Protein AF-A0A353X1X4-F1 (afdb_monomer)

Sequence (206 aa):
MDHSIEKIWKTGFLTEGSLVIPRIQQLYKQKSKLTIDKMRKTYRIDNALMPYIALALAVSLWLVSYLWIGLYVGVLIMVLFVVNRRQLRKLDEITPTDDLFVYLNSYLSAIKQMVQLYTWILGLGMPMLGIPAIAYFLVKRNDNIQMFIEQEPWYVTGIFFLIIAAFLSAWGILAYRATTQIIYGEHIGRLEEIISDIKQLREEKA

Solvent-accessible surface area (backbone atoms only — not comparable to full-atom values): 11089 Å² total; per-residue (Å²): 133,94,75,46,69,68,59,53,58,56,53,66,59,60,78,40,81,78,56,53,63,62,50,53,53,49,50,52,53,49,55,48,48,55,49,50,52,51,52,51,51,52,55,51,51,57,50,64,45,35,62,58,52,25,49,52,46,24,53,55,27,39,79,74,75,38,41,68,59,15,51,52,53,25,52,52,42,49,52,48,38,53,54,50,53,54,54,52,50,58,59,69,67,63,61,89,49,96,50,61,67,61,36,52,50,55,52,52,49,54,51,54,52,48,54,53,52,50,40,51,48,31,28,55,41,34,25,65,55,43,50,61,52,47,52,56,54,44,44,75,73,32,68,70,56,40,48,50,61,73,70,45,59,70,67,59,52,47,51,52,52,48,52,52,32,54,51,36,14,53,49,30,32,52,53,49,53,54,53,46,47,70,75,43,36,65,59,53,49,54,51,51,49,53,52,50,52,56,48,51,63,52,58,81,71,110

Foldseek 3Di:
DPDDVVVVVVVVVVVCVPVVVVVVVVVLVVLLVVLLVVVLVVLVVVLVCLLVVLVVQLVVCVVVVNNVLSVVVSVVSVVVSVVSVVLSVVLVPLDDDPDPLVSLVVNLVSVVVVLVVQLVCQLQVQLVSPVVVCCVVCCVPPVVVVCCCVVDDPVVVVVVSVVVSNVRSVVSNVVSVVVCCVPCVVSSVSSVVSSVVVVVVVVVVD

Radius of gyration: 25.71 Å; Cα contacts (8 Å, |Δi|>4): 113; chains: 1; bounding box: 48×32×84 Å

Structure (mmCIF, N/CA/C/O backbone):
data_AF-A0A353X1X4-F1
#
_entry.id   AF-A0A353X1X4-F1
#
loop_
_atom_site.group_PDB
_atom_site.id
_atom_site.type_symbol
_atom_site.label_atom_id
_atom_site.label_alt_id
_atom_site.label_comp_id
_atom_site.label_asym_id
_atom_site.label_entity_id
_atom_site.label_seq_id
_atom_site.pdbx_PDB_ins_code
_atom_site.Cartn_x
_atom_site.Cartn_y
_atom_site.Cartn_z
_atom_site.occupancy
_atom_site.B_iso_or_equiv
_atom_site.auth_seq_id
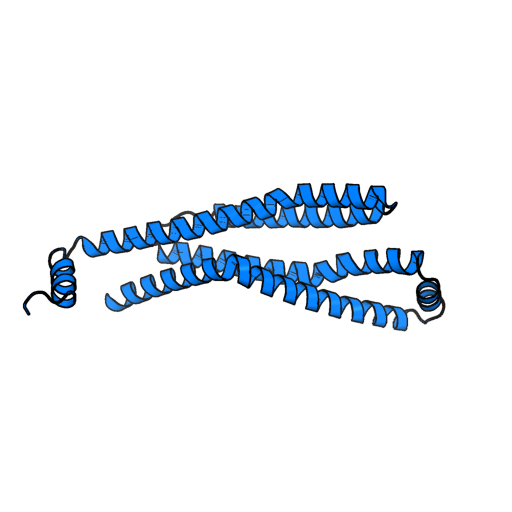_atom_site.auth_comp_id
_atom_site.auth_asym_id
_atom_site.auth_atom_id
_atom_site.pdbx_PDB_model_num
ATOM 1 N N . MET A 1 1 ? -3.590 14.301 57.124 1.00 45.91 1 MET A N 1
ATOM 2 C CA . MET A 1 1 ? -3.575 14.274 55.641 1.00 45.91 1 MET A CA 1
ATOM 3 C C . MET A 1 1 ? -4.683 13.337 55.161 1.00 45.91 1 MET A C 1
ATOM 5 O O . MET A 1 1 ? -4.404 12.264 54.647 1.00 45.91 1 MET A O 1
ATOM 9 N N . ASP A 1 2 ? -5.948 13.712 55.369 1.00 51.03 2 ASP A N 1
ATOM 10 C CA . ASP A 1 2 ? -7.091 12.787 55.223 1.00 51.03 2 ASP A CA 1
ATOM 11 C C . ASP A 1 2 ? -7.694 12.681 53.817 1.00 51.03 2 ASP A C 1
ATOM 13 O O . ASP A 1 2 ? -8.646 11.927 53.598 1.00 51.03 2 ASP A O 1
ATOM 17 N N . HIS A 1 3 ? -7.106 13.380 52.847 1.00 51.25 3 HIS A N 1
ATOM 18 C CA . HIS A 1 3 ? -7.571 13.430 51.464 1.00 51.25 3 HIS A CA 1
ATOM 19 C C . HIS A 1 3 ? -6.405 13.202 50.497 1.00 51.25 3 HIS A C 1
ATOM 21 O O . HIS A 1 3 ? -6.042 14.087 49.727 1.00 51.25 3 HIS A O 1
ATOM 27 N N . SER A 1 4 ? -5.778 12.021 50.549 1.00 71.69 4 SER A N 1
ATOM 28 C CA . SER A 1 4 ? -4.914 11.614 49.439 1.00 71.69 4 SER A CA 1
ATOM 29 C C . SER A 1 4 ? -5.792 11.314 48.224 1.00 71.69 4 SER A C 1
ATOM 31 O O . SER A 1 4 ? -6.884 10.752 48.351 1.00 71.69 4 SER A O 1
ATOM 33 N N . ILE A 1 5 ? -5.313 11.692 47.039 1.00 67.00 5 ILE A N 1
ATOM 34 C CA . ILE A 1 5 ? -5.975 11.387 45.764 1.00 67.00 5 ILE A CA 1
ATOM 35 C C . ILE A 1 5 ? -6.281 9.882 45.685 1.00 67.00 5 ILE A C 1
ATOM 37 O O . ILE A 1 5 ? -7.371 9.494 45.288 1.00 67.00 5 ILE A O 1
ATOM 41 N N . GLU A 1 6 ? -5.388 9.034 46.191 1.00 68.19 6 GLU A N 1
ATOM 42 C CA . GLU A 1 6 ? -5.577 7.584 46.258 1.00 68.19 6 GLU A CA 1
ATOM 43 C C . GLU A 1 6 ? -6.816 7.154 47.066 1.00 68.19 6 GLU A C 1
ATOM 45 O O . GLU A 1 6 ? -7.552 6.264 46.639 1.00 68.19 6 GLU A O 1
ATOM 50 N N . LYS A 1 7 ? -7.091 7.803 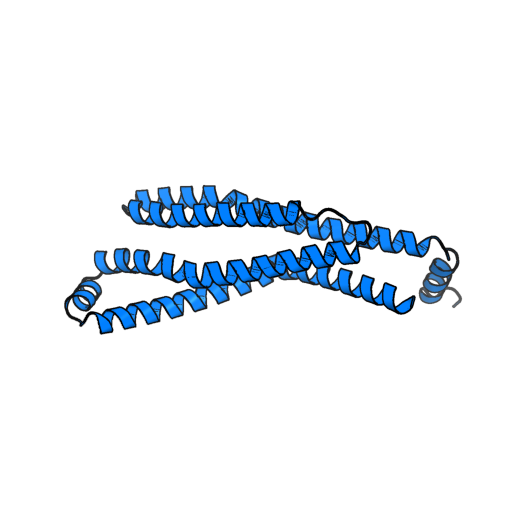48.207 1.00 66.81 7 LYS A N 1
ATOM 51 C CA . LYS A 1 7 ? -8.283 7.518 49.020 1.00 66.81 7 LYS A CA 1
ATOM 52 C C . LYS A 1 7 ? -9.554 7.891 48.260 1.00 66.81 7 LYS A C 1
ATOM 54 O O . LYS A 1 7 ? -10.485 7.100 48.264 1.00 66.81 7 LYS A O 1
ATOM 59 N N . ILE A 1 8 ? -9.554 9.032 47.561 1.00 65.19 8 ILE A N 1
ATOM 60 C CA . ILE A 1 8 ? -10.675 9.511 46.729 1.00 65.19 8 ILE A CA 1
ATOM 61 C C . ILE A 1 8 ? -10.923 8.572 45.540 1.00 65.19 8 ILE A C 1
ATOM 63 O O . ILE A 1 8 ? -12.071 8.256 45.239 1.00 65.19 8 ILE A O 1
ATOM 67 N N . TRP A 1 9 ? -9.864 8.080 44.892 1.00 63.19 9 TRP A N 1
ATOM 68 C CA . TRP A 1 9 ? -9.978 7.095 43.813 1.00 63.19 9 TRP A CA 1
ATOM 69 C C . TRP A 1 9 ? -10.524 5.756 44.317 1.00 63.19 9 TRP A C 1
ATOM 71 O O . TRP A 1 9 ? -11.411 5.184 43.689 1.00 63.19 9 TRP A O 1
ATOM 81 N N . LYS A 1 10 ? -10.065 5.275 45.478 1.00 57.53 10 LYS A N 1
ATOM 82 C CA . LYS A 1 10 ? -10.574 4.031 46.072 1.00 57.53 10 LYS A CA 1
ATOM 83 C C . LYS A 1 10 ? -12.041 4.149 46.498 1.00 57.53 10 LYS A C 1
ATOM 85 O O . LYS A 1 10 ? -12.821 3.260 46.179 1.00 57.53 10 LYS A O 1
ATOM 90 N N . THR A 1 11 ? -12.462 5.230 47.161 1.00 56.66 11 THR A N 1
ATOM 91 C CA . THR A 1 11 ? -13.870 5.381 47.579 1.00 56.66 11 THR A CA 1
ATOM 92 C C . THR A 1 11 ? -14.808 5.751 46.434 1.00 56.66 11 THR A C 1
ATOM 94 O O . THR A 1 11 ? -15.926 5.248 46.404 1.00 56.66 11 THR A O 1
ATOM 97 N N . GLY A 1 12 ? -14.373 6.556 45.460 1.00 56.81 12 GLY A N 1
ATOM 98 C CA . GLY A 1 12 ? -15.205 6.946 44.316 1.00 56.81 12 GLY A CA 1
ATOM 99 C C . GLY A 1 12 ? -15.660 5.761 43.457 1.00 56.81 12 GLY A C 1
ATOM 100 O O . GLY A 1 12 ? -16.789 5.756 42.976 1.00 56.81 12 GLY A O 1
ATOM 101 N N . PHE A 1 13 ? -14.820 4.729 43.325 1.00 54.78 13 PHE A N 1
ATOM 102 C CA . PHE A 1 13 ? -15.123 3.524 42.543 1.00 54.78 13 PHE A CA 1
ATOM 103 C C . PHE A 1 13 ? -15.888 2.443 43.325 1.00 54.78 13 PHE A C 1
ATOM 105 O O . PHE A 1 13 ? -16.648 1.684 42.725 1.00 54.78 13 PHE A O 1
ATOM 112 N N . LEU A 1 14 ? -15.724 2.367 44.651 1.00 52.88 14 LEU A N 1
ATOM 113 C CA . LEU A 1 14 ? -16.339 1.318 45.479 1.00 52.88 14 LEU A CA 1
ATOM 114 C C . LEU A 1 14 ? -17.833 1.555 45.772 1.00 52.88 14 LEU A C 1
ATOM 116 O O . LEU A 1 14 ? -18.563 0.593 45.997 1.00 52.88 14 LEU A O 1
ATOM 120 N N . THR A 1 15 ? -18.321 2.801 45.729 1.00 52.72 15 THR A N 1
ATOM 121 C CA . THR A 1 15 ? -19.741 3.109 46.019 1.00 52.72 15 THR A CA 1
ATOM 122 C C . THR A 1 15 ? -20.720 2.755 44.886 1.00 52.72 15 THR A C 1
ATOM 124 O O . THR A 1 15 ? -21.925 2.729 45.113 1.00 52.72 15 THR A O 1
ATOM 127 N N . GLU A 1 16 ? -20.240 2.452 43.675 1.00 53.06 16 GLU A N 1
ATOM 128 C CA . GLU A 1 16 ? -21.066 2.187 42.481 1.00 53.06 16 GLU A CA 1
ATOM 129 C C . GLU A 1 16 ? -20.998 0.711 42.014 1.00 53.06 16 GLU A C 1
ATOM 131 O O . GLU A 1 16 ? -21.022 0.419 40.816 1.00 53.06 16 GLU A O 1
ATOM 136 N N . GL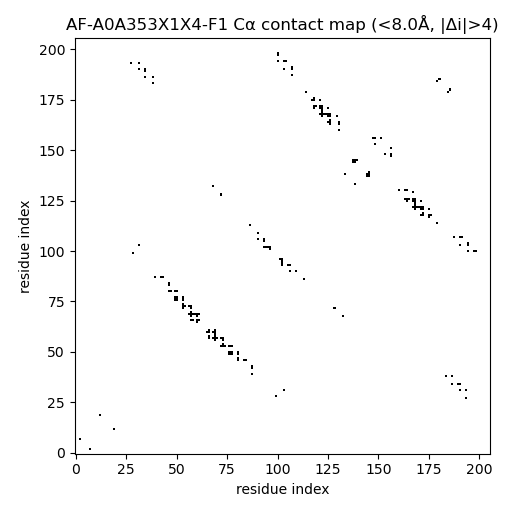Y A 1 17 ? -20.912 -0.240 42.951 1.00 50.12 17 GLY A N 1
ATOM 137 C CA . GLY A 1 17 ? -20.569 -1.662 42.741 1.00 50.12 17 GLY A CA 1
ATOM 138 C C . GLY A 1 17 ? -21.357 -2.498 41.707 1.00 50.12 17 GLY A C 1
ATOM 139 O O . GLY A 1 17 ? -21.017 -3.658 41.505 1.00 50.12 17 GLY A O 1
ATOM 140 N N . SER A 1 18 ? -22.355 -1.956 41.003 1.00 51.62 18 SER A N 1
ATOM 141 C CA . SER A 1 18 ? -23.023 -2.619 39.863 1.00 51.62 18 SER A CA 1
ATOM 142 C C . SER A 1 18 ? -23.042 -1.799 38.560 1.00 51.62 18 SER A C 1
ATOM 144 O O . SER A 1 18 ? -23.244 -2.364 37.485 1.00 51.62 18 SER A O 1
ATOM 146 N N . LEU A 1 19 ? -22.780 -0.486 38.619 1.00 51.41 19 LEU A N 1
ATOM 147 C CA . LEU A 1 19 ? -22.879 0.451 37.486 1.00 51.41 19 LEU A CA 1
ATOM 148 C C . LEU A 1 19 ? -21.523 0.796 36.849 1.00 51.41 19 LEU A C 1
ATOM 150 O O . LEU A 1 19 ? -21.478 1.213 35.689 1.00 51.41 19 LEU A O 1
ATOM 154 N N . VAL A 1 20 ? -20.413 0.575 37.561 1.00 58.41 20 VAL A N 1
ATOM 155 C CA . VAL A 1 20 ? -19.051 0.839 37.056 1.00 58.41 20 VAL A CA 1
ATOM 156 C C . VAL A 1 20 ? -18.706 -0.059 35.866 1.00 58.41 20 VAL A C 1
ATOM 158 O O . VAL A 1 20 ? -18.128 0.401 34.885 1.00 58.41 20 VAL A O 1
ATOM 161 N N . ILE A 1 21 ? -19.111 -1.330 35.903 1.00 59.50 21 ILE A N 1
ATOM 162 C CA . ILE A 1 21 ? -18.812 -2.307 34.845 1.00 59.50 21 ILE A CA 1
ATOM 163 C C . ILE A 1 21 ? -19.470 -1.916 33.502 1.00 59.50 21 ILE A C 1
ATOM 165 O O . ILE A 1 21 ? -18.750 -1.841 32.502 1.00 59.50 21 ILE A O 1
ATOM 169 N N . PRO A 1 22 ? -20.783 -1.604 33.445 1.00 61.81 22 PRO A N 1
ATOM 170 C CA . PRO A 1 22 ? -21.411 -1.064 32.239 1.00 61.81 22 PRO A CA 1
ATOM 171 C C . PRO A 1 22 ? -20.766 0.235 31.740 1.00 61.81 22 PRO A C 1
ATOM 173 O O . PRO A 1 22 ? -20.560 0.391 30.536 1.00 61.81 22 PRO A O 1
ATOM 176 N N . ARG A 1 23 ? -20.398 1.156 32.646 1.00 68.69 23 ARG A N 1
ATOM 177 C CA . ARG A 1 23 ? -19.752 2.431 32.284 1.00 68.69 23 ARG A CA 1
ATOM 178 C C . ARG A 1 23 ? -18.366 2.222 31.669 1.00 68.69 23 ARG A C 1
ATOM 180 O O . ARG A 1 23 ? -18.075 2.823 30.639 1.00 68.69 23 ARG A O 1
ATOM 187 N N . ILE A 1 24 ? -17.539 1.335 32.227 1.00 71.88 24 ILE A N 1
ATOM 188 C CA . ILE A 1 24 ? -16.219 0.992 31.669 1.00 71.88 24 ILE A CA 1
ATOM 189 C C . ILE A 1 24 ? -16.370 0.370 30.274 1.00 71.88 24 ILE A C 1
ATOM 191 O O . ILE A 1 24 ? -15.707 0.799 29.329 1.00 71.88 24 ILE A O 1
ATOM 195 N N . GLN A 1 25 ? -17.291 -0.582 30.100 1.00 72.56 25 GLN A N 1
ATOM 196 C CA . GLN A 1 25 ? -17.566 -1.165 28.781 1.00 72.56 25 GLN A CA 1
ATOM 197 C C . GLN A 1 25 ? -18.046 -0.114 27.770 1.00 72.56 25 GLN A C 1
ATOM 199 O O . GLN A 1 25 ? -17.624 -0.124 26.612 1.00 72.56 25 GLN A O 1
ATOM 204 N N . GLN A 1 26 ? -18.884 0.831 28.202 1.00 80.56 26 GLN A N 1
ATOM 205 C CA . GLN A 1 26 ? -19.352 1.933 27.365 1.00 80.56 26 GLN A CA 1
ATOM 206 C C . GLN A 1 26 ? -18.206 2.873 26.954 1.00 80.56 26 GLN A C 1
ATOM 208 O O . GLN A 1 26 ? -18.151 3.280 25.791 1.00 80.56 26 GLN A O 1
ATOM 213 N N . LEU A 1 27 ? -17.263 3.162 27.858 1.00 83.31 27 LEU A N 1
ATOM 214 C CA . LEU A 1 27 ? -16.061 3.946 27.558 1.00 83.31 27 LEU A CA 1
ATOM 215 C C . LEU A 1 27 ? -15.178 3.246 26.517 1.00 83.31 27 LEU A C 1
ATOM 217 O O . LEU A 1 27 ? -14.808 3.867 25.520 1.00 83.31 27 LEU A O 1
ATOM 221 N N . TYR A 1 28 ? -14.899 1.948 26.676 1.00 83.81 28 TYR A N 1
ATOM 222 C CA . TYR A 1 28 ? -14.135 1.180 25.684 1.00 83.81 28 TYR A CA 1
ATOM 223 C C . TYR A 1 28 ? -14.851 1.096 24.332 1.00 83.81 28 TYR A C 1
ATOM 225 O O . TYR A 1 28 ? -14.214 1.225 23.282 1.00 83.81 28 TYR A O 1
ATOM 233 N N . LYS A 1 29 ? -16.181 0.959 24.327 1.00 84.56 29 LYS A N 1
ATOM 234 C CA . LYS A 1 29 ? -16.995 0.992 23.104 1.00 84.56 29 LYS A CA 1
ATOM 235 C C . LYS A 1 29 ? -16.891 2.343 22.387 1.00 84.56 29 LYS A C 1
ATOM 237 O O . LYS A 1 29 ? -16.744 2.379 21.169 1.00 84.56 29 LYS A O 1
ATOM 242 N N . GLN A 1 30 ? -16.918 3.458 23.116 1.00 85.00 30 GLN A N 1
ATOM 243 C CA . GLN A 1 30 ? -16.742 4.791 22.528 1.00 85.00 30 GLN A CA 1
ATOM 244 C C . GLN A 1 30 ? -15.307 5.030 22.038 1.00 85.00 30 GLN A C 1
ATOM 246 O O . GLN A 1 30 ? -15.117 5.490 20.911 1.00 85.00 30 GLN A O 1
ATOM 251 N N . LYS A 1 31 ? -14.297 4.678 22.846 1.00 86.81 31 LYS A N 1
ATOM 252 C CA . LYS A 1 31 ? -12.872 4.829 22.505 1.00 86.81 31 LYS A CA 1
ATOM 253 C C . LYS A 1 31 ? -12.518 4.026 21.252 1.00 86.81 31 LYS A C 1
ATOM 255 O O . LYS A 1 31 ? -11.902 4.559 20.331 1.00 86.81 31 LYS A O 1
ATOM 260 N N . SER A 1 32 ? -12.949 2.767 21.183 1.00 86.50 32 SER A N 1
ATOM 261 C CA . SER A 1 32 ? -12.726 1.913 20.011 1.00 86.50 32 SER A CA 1
ATOM 262 C C . SER A 1 32 ? -13.452 2.425 18.770 1.00 86.50 32 SER A C 1
ATOM 264 O O . SER A 1 32 ? -12.833 2.505 17.711 1.00 86.50 32 SER A O 1
ATOM 266 N N . LYS A 1 33 ? -14.714 2.858 18.897 1.00 88.00 33 LYS A N 1
ATOM 267 C CA . LYS A 1 33 ? -15.465 3.470 17.793 1.00 88.00 33 LYS A CA 1
ATOM 268 C C . LYS A 1 33 ? -14.729 4.676 17.209 1.00 88.00 33 LYS A C 1
ATOM 270 O O . LYS A 1 33 ? -14.543 4.735 16.001 1.00 88.00 33 LYS A O 1
ATOM 275 N N . LEU A 1 34 ? -14.244 5.589 18.051 1.00 88.44 34 LEU A N 1
ATOM 276 C CA . LEU A 1 34 ? -13.476 6.757 17.604 1.00 88.44 34 LEU A CA 1
ATOM 277 C C . LEU A 1 34 ? -12.193 6.364 16.857 1.00 88.44 34 LEU A C 1
ATOM 279 O O . LEU A 1 34 ? -11.866 6.969 15.836 1.00 88.44 34 LEU A O 1
ATOM 283 N N . THR A 1 35 ? -11.465 5.359 17.349 1.00 87.56 35 THR A N 1
ATOM 284 C CA . THR A 1 35 ? -10.248 4.853 16.691 1.00 87.56 35 THR A CA 1
ATOM 285 C C . THR A 1 35 ? -10.567 4.230 15.331 1.00 87.56 35 THR A C 1
ATOM 287 O O . THR A 1 35 ? -9.911 4.552 14.339 1.00 87.56 35 THR A O 1
ATOM 290 N N . ILE A 1 36 ? -11.606 3.395 15.263 1.00 89.69 36 ILE A N 1
ATOM 291 C CA . ILE A 1 36 ? -12.063 2.733 14.035 1.00 89.69 36 ILE A CA 1
ATOM 292 C C . ILE A 1 36 ? -12.561 3.756 13.010 1.00 89.69 36 ILE A C 1
ATOM 294 O O . ILE A 1 36 ? -12.158 3.703 11.849 1.00 89.69 36 ILE A O 1
ATOM 298 N N . ASP A 1 37 ? -13.368 4.730 13.431 1.00 89.50 37 ASP A N 1
ATOM 299 C CA . ASP A 1 37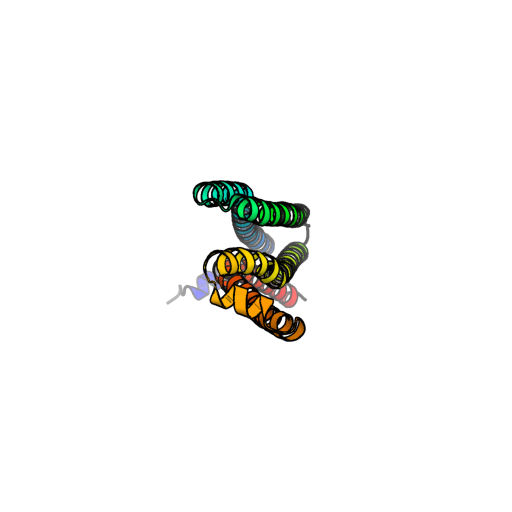 ? -13.895 5.778 12.554 1.00 89.50 37 ASP A CA 1
ATOM 300 C C . ASP A 1 37 ? -12.765 6.631 11.957 1.00 89.50 37 ASP A C 1
ATOM 302 O O . ASP A 1 37 ? -12.790 6.944 10.762 1.00 89.50 37 ASP A O 1
ATOM 306 N N . LYS A 1 38 ? -11.734 6.958 12.751 1.00 88.44 38 LYS A N 1
ATOM 307 C CA . LYS A 1 38 ? -10.533 7.653 12.258 1.00 88.44 38 LYS A CA 1
ATOM 308 C C . LYS A 1 38 ? -9.801 6.830 11.201 1.00 88.44 38 LYS A C 1
ATOM 310 O O . LYS A 1 38 ? -9.569 7.344 10.110 1.00 88.44 38 LYS A O 1
ATOM 315 N N . MET A 1 39 ? -9.503 5.557 11.478 1.00 87.25 39 MET A N 1
ATOM 316 C CA . MET A 1 39 ? -8.860 4.669 10.499 1.00 87.25 39 MET A CA 1
ATOM 317 C C . MET A 1 39 ? -9.675 4.572 9.205 1.00 87.25 39 MET A C 1
ATOM 319 O O . MET A 1 39 ? -9.135 4.729 8.111 1.00 87.25 39 MET A O 1
ATOM 323 N N . ARG A 1 40 ? -10.989 4.350 9.321 1.00 88.44 40 ARG A N 1
ATOM 324 C CA . ARG A 1 40 ? -11.906 4.212 8.184 1.00 88.44 40 ARG A CA 1
ATOM 325 C C . ARG A 1 40 ? -11.930 5.472 7.329 1.00 88.44 40 ARG A C 1
ATOM 327 O O . ARG A 1 40 ? -11.917 5.378 6.103 1.00 88.44 40 ARG A O 1
ATOM 334 N N . LYS A 1 41 ? -11.942 6.650 7.959 1.00 90.25 41 LYS A N 1
ATOM 335 C CA . LYS A 1 41 ? -11.855 7.934 7.258 1.00 90.25 41 LYS A CA 1
ATOM 336 C C . LYS A 1 41 ? -10.539 8.050 6.488 1.00 90.25 41 LYS A C 1
ATOM 338 O O . LYS A 1 41 ? -10.583 8.386 5.307 1.00 90.25 41 LYS A O 1
ATOM 343 N N . THR A 1 42 ? -9.408 7.728 7.116 1.00 87.25 42 THR A N 1
ATOM 344 C CA . THR A 1 42 ? -8.088 7.766 6.468 1.00 87.25 42 THR A CA 1
ATOM 345 C C . THR A 1 42 ? -8.035 6.841 5.253 1.00 87.25 42 THR A C 1
ATOM 347 O O . THR A 1 42 ? -7.735 7.308 4.158 1.00 87.25 42 THR A O 1
ATOM 350 N N . TYR A 1 43 ? -8.440 5.573 5.392 1.00 87.38 43 TYR A N 1
ATOM 351 C CA . TYR A 1 43 ? -8.451 4.626 4.269 1.00 87.38 43 TYR A CA 1
ATOM 352 C C . TYR A 1 43 ? -9.391 5.043 3.130 1.00 87.38 43 TYR A C 1
ATOM 354 O O . TYR A 1 43 ? -9.085 4.835 1.957 1.00 87.38 43 TYR A O 1
ATOM 362 N N . ARG A 1 44 ? -10.553 5.629 3.450 1.00 90.94 44 ARG A N 1
ATOM 363 C CA . ARG A 1 44 ? -11.495 6.112 2.430 1.00 90.94 44 ARG A CA 1
ATOM 364 C C . ARG A 1 44 ? -10.928 7.287 1.643 1.00 90.94 44 ARG A C 1
ATOM 366 O O . ARG A 1 44 ? -11.115 7.315 0.432 1.00 90.94 44 ARG A O 1
ATOM 373 N N . ILE A 1 45 ? -10.254 8.224 2.311 1.00 91.19 45 ILE A N 1
ATOM 374 C CA . ILE A 1 45 ? -9.588 9.352 1.648 1.00 91.19 45 ILE A CA 1
ATOM 375 C C . ILE A 1 45 ? -8.463 8.834 0.753 1.00 91.19 45 ILE A C 1
ATOM 377 O O . ILE A 1 45 ? -8.436 9.172 -0.426 1.00 91.19 45 ILE A O 1
ATOM 381 N N . ASP A 1 46 ? -7.601 7.965 1.282 1.00 89.00 46 ASP A N 1
ATOM 382 C CA . ASP A 1 46 ? -6.482 7.376 0.541 1.00 89.00 46 ASP A CA 1
ATOM 383 C C . ASP A 1 46 ? -6.957 6.673 -0.743 1.00 89.00 46 ASP A C 1
ATOM 385 O O . ASP A 1 46 ? -6.512 6.983 -1.848 1.00 89.00 46 ASP A O 1
ATOM 389 N N . ASN A 1 47 ? -7.982 5.821 -0.633 1.00 92.25 47 ASN A N 1
ATOM 390 C CA . ASN A 1 47 ? -8.569 5.165 -1.798 1.00 92.25 47 ASN A CA 1
ATOM 391 C C . ASN A 1 47 ? -9.272 6.146 -2.755 1.00 92.25 47 ASN A C 1
ATOM 393 O O . ASN A 1 47 ? -9.205 5.976 -3.969 1.00 92.25 47 ASN A O 1
ATOM 397 N N . ALA A 1 48 ? -9.961 7.170 -2.243 1.00 93.31 48 ALA A N 1
ATOM 398 C CA . ALA A 1 48 ? -10.655 8.149 -3.080 1.00 93.31 48 ALA A CA 1
ATOM 399 C C . ALA A 1 48 ? -9.691 9.025 -3.893 1.00 93.31 48 ALA A C 1
ATOM 401 O O . ALA A 1 48 ? -10.077 9.497 -4.959 1.00 93.31 48 ALA A O 1
ATOM 402 N N . LEU A 1 49 ? -8.455 9.224 -3.423 1.00 94.44 49 LEU A N 1
ATOM 403 C CA . LEU A 1 49 ? -7.431 9.997 -4.127 1.00 94.44 49 LEU A CA 1
ATOM 404 C C . LEU A 1 49 ? -6.807 9.238 -5.309 1.00 94.44 49 LEU A C 1
ATOM 406 O O . LEU A 1 49 ? -6.350 9.876 -6.258 1.00 94.44 49 LEU A O 1
ATOM 410 N N . MET A 1 50 ? -6.828 7.900 -5.305 1.00 93.94 50 MET A N 1
ATOM 411 C CA . MET A 1 50 ? -6.165 7.082 -6.332 1.00 93.94 50 MET A CA 1
ATOM 412 C C . MET A 1 50 ? -6.573 7.411 -7.781 1.00 93.94 50 MET A C 1
ATOM 414 O O . MET A 1 50 ? -5.671 7.592 -8.600 1.00 93.94 50 MET A O 1
ATOM 418 N N . PRO A 1 51 ? -7.866 7.558 -8.142 1.00 95.50 51 PRO A N 1
ATOM 419 C CA . PRO A 1 51 ? -8.248 7.909 -9.512 1.00 95.50 51 PRO A CA 1
ATOM 420 C C . PRO A 1 51 ? -7.744 9.292 -9.944 1.00 95.50 51 PRO A C 1
ATOM 422 O O . PRO A 1 51 ? -7.361 9.475 -11.098 1.00 95.50 51 PRO A O 1
ATOM 425 N N . TYR A 1 52 ? -7.697 10.259 -9.020 1.00 95.75 52 TYR A N 1
ATOM 426 C CA . TYR A 1 52 ? -7.168 11.596 -9.302 1.00 95.75 52 TYR A CA 1
ATOM 427 C C . TYR A 1 52 ? -5.657 11.556 -9.534 1.00 95.75 52 TYR A C 1
ATOM 429 O O . TYR A 1 52 ? -5.167 12.200 -10.457 1.00 95.75 52 TYR A O 1
ATOM 437 N N . ILE A 1 53 ? -4.927 10.757 -8.748 1.00 93.56 53 ILE A N 1
ATOM 438 C CA . ILE A 1 53 ? -3.487 10.531 -8.938 1.00 93.56 53 ILE A CA 1
ATOM 439 C C . ILE A 1 53 ? -3.230 9.838 -10.281 1.00 93.56 53 ILE A C 1
ATOM 441 O O . ILE A 1 53 ? -2.350 10.267 -11.023 1.00 93.56 53 ILE A O 1
ATOM 445 N N . ALA A 1 54 ? -4.017 8.814 -10.625 1.00 94.50 54 ALA A N 1
ATOM 446 C CA . ALA A 1 54 ? -3.911 8.122 -11.907 1.00 94.50 54 ALA A CA 1
ATOM 447 C C . ALA A 1 54 ? -4.110 9.084 -13.087 1.00 94.50 54 ALA A C 1
ATOM 449 O O . ALA A 1 54 ? -3.312 9.086 -14.025 1.00 94.50 54 ALA A O 1
ATOM 450 N N . LEU A 1 55 ? -5.137 9.937 -13.020 1.00 95.25 55 LEU A N 1
ATOM 451 C CA . LEU A 1 55 ? -5.416 10.930 -14.053 1.00 95.25 55 LEU A CA 1
ATOM 452 C C . LEU A 1 55 ? -4.306 11.984 -14.143 1.00 95.25 55 LEU A C 1
ATOM 454 O O . LEU A 1 55 ? -3.809 12.253 -15.234 1.00 95.25 55 LEU A O 1
ATOM 458 N N . ALA A 1 56 ? -3.889 12.554 -13.011 1.00 94.50 56 ALA A N 1
ATOM 459 C CA . ALA A 1 56 ? -2.828 13.556 -12.967 1.00 94.50 56 ALA A CA 1
ATOM 460 C C . ALA A 1 56 ? -1.508 13.013 -13.538 1.00 94.50 56 ALA A C 1
ATOM 462 O O . ALA A 1 56 ? -0.827 13.712 -14.287 1.00 94.50 56 ALA A O 1
ATOM 463 N N . LEU A 1 57 ? -1.175 11.756 -13.234 1.00 91.88 57 LEU A N 1
ATOM 464 C CA . LEU A 1 57 ? 0.022 11.085 -13.735 1.00 91.88 57 LEU A CA 1
ATOM 465 C C . LEU A 1 57 ? -0.072 10.751 -15.232 1.00 91.88 57 LEU A C 1
ATOM 467 O O . LEU A 1 57 ? 0.908 10.897 -15.960 1.00 91.88 57 LEU A O 1
ATOM 471 N N . ALA A 1 58 ? -1.247 10.352 -15.722 1.00 92.25 58 ALA A N 1
ATOM 472 C CA . ALA A 1 58 ? -1.461 10.137 -17.151 1.00 92.25 58 ALA A CA 1
ATOM 473 C C . ALA A 1 58 ? -1.322 11.446 -17.949 1.00 92.25 58 ALA A C 1
ATOM 475 O O . ALA A 1 58 ? -0.645 11.469 -18.977 1.00 92.25 58 ALA A O 1
ATOM 476 N N . VAL A 1 59 ? -1.904 12.544 -17.451 1.00 94.69 59 VAL A N 1
ATOM 477 C CA . VAL A 1 59 ? -1.797 13.874 -18.073 1.00 94.69 59 VAL A CA 1
ATOM 478 C C . VAL A 1 59 ? -0.357 14.382 -18.038 1.00 94.69 59 VAL A C 1
ATOM 480 O O . VAL A 1 59 ? 0.140 14.865 -19.053 1.00 94.69 59 VAL A O 1
ATOM 483 N N . SER A 1 60 ? 0.348 14.245 -16.911 1.00 92.25 60 SER A N 1
ATOM 484 C CA . SER A 1 60 ? 1.734 14.711 -16.810 1.00 92.25 60 SER A CA 1
ATOM 485 C C . SER A 1 60 ? 2.666 13.954 -17.756 1.00 92.25 60 SER A C 1
ATOM 487 O O . SER A 1 60 ? 3.474 14.574 -18.444 1.00 92.25 60 SER A O 1
ATOM 489 N N . LEU A 1 61 ? 2.518 12.631 -17.874 1.00 90.50 61 LEU A N 1
ATOM 490 C CA . LEU A 1 61 ? 3.316 11.832 -18.805 1.00 90.50 61 LEU A CA 1
ATOM 491 C C . LEU A 1 61 ? 2.941 12.081 -20.267 1.00 90.50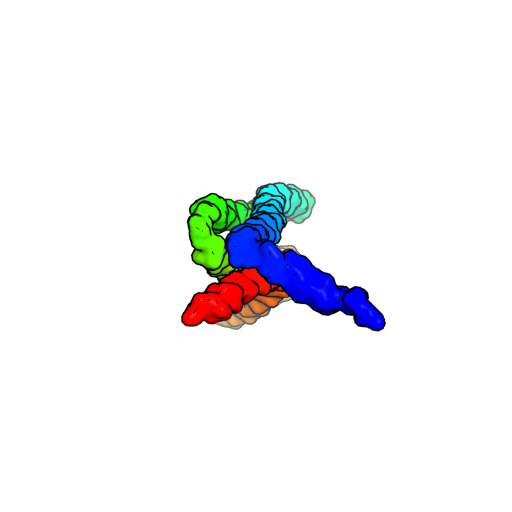 61 LEU A C 1
ATOM 493 O O . LEU A 1 61 ? 3.815 12.016 -21.133 1.00 90.50 61 LEU A O 1
ATOM 497 N N . TRP A 1 62 ? 1.684 12.418 -20.556 1.00 91.56 62 TRP A N 1
ATOM 498 C CA . TRP A 1 62 ? 1.277 12.853 -21.891 1.00 91.56 62 TRP A CA 1
ATOM 499 C C . TRP A 1 62 ? 2.021 14.121 -22.332 1.00 91.56 62 TRP A C 1
ATOM 501 O O . TRP A 1 62 ? 2.562 14.138 -23.438 1.00 91.56 62 TRP A O 1
ATOM 511 N N . LEU A 1 63 ? 2.154 15.124 -21.454 1.00 93.31 63 LEU A N 1
ATOM 512 C CA . LEU A 1 63 ? 2.870 16.377 -21.752 1.00 93.31 63 LEU A CA 1
ATOM 513 C C . LEU A 1 63 ? 4.350 16.166 -22.112 1.00 93.31 63 LEU A C 1
ATOM 515 O O . LEU A 1 63 ? 4.922 16.960 -22.852 1.00 93.31 63 LEU A O 1
ATOM 519 N N . VAL A 1 64 ? 4.968 15.085 -21.628 1.00 89.00 64 VAL A N 1
ATOM 520 C CA . VAL A 1 64 ? 6.377 14.747 -21.900 1.00 89.00 64 VAL A CA 1
ATOM 521 C C . VAL A 1 64 ? 6.505 13.646 -22.973 1.00 89.00 64 VAL A C 1
ATOM 523 O O . VAL A 1 64 ? 7.574 13.080 -23.170 1.00 89.00 64 VAL A O 1
ATOM 526 N N . SER A 1 65 ? 5.435 13.341 -23.719 1.00 86.94 65 SER A N 1
ATOM 527 C CA . SER A 1 65 ? 5.414 12.319 -24.789 1.00 86.94 65 SER A CA 1
ATOM 528 C C . SER A 1 65 ? 5.625 10.864 -24.320 1.00 86.94 65 SER A C 1
ATOM 530 O O . SER A 1 65 ? 6.122 10.018 -25.068 1.00 86.94 65 SER A O 1
ATOM 532 N N . TYR A 1 66 ? 5.206 10.545 -23.092 1.00 87.81 66 TYR A N 1
ATOM 533 C CA . TYR A 1 66 ? 5.229 9.204 -22.484 1.00 87.81 66 TYR A CA 1
ATOM 534 C C . TYR A 1 66 ? 3.812 8.660 -22.213 1.00 87.81 66 TYR A C 1
ATOM 536 O O . TYR A 1 66 ? 3.584 7.948 -21.234 1.00 87.81 66 TYR A O 1
ATOM 544 N N . LEU A 1 67 ? 2.848 8.974 -23.090 1.00 89.38 67 LEU A N 1
ATOM 545 C CA . LEU A 1 67 ? 1.429 8.631 -22.914 1.00 89.38 67 LEU A CA 1
ATOM 546 C C . LEU A 1 67 ? 1.197 7.144 -22.595 1.00 89.38 67 LEU A C 1
ATOM 548 O O . LEU A 1 67 ? 0.444 6.830 -21.680 1.00 89.38 67 LEU A O 1
ATOM 552 N N . TRP A 1 68 ? 1.863 6.232 -23.309 1.00 88.31 68 TRP A N 1
ATOM 553 C CA . TRP A 1 68 ? 1.681 4.788 -23.119 1.00 88.31 68 TRP A CA 1
ATOM 554 C C . TRP A 1 68 ? 2.082 4.307 -21.723 1.00 88.31 68 TRP A C 1
ATOM 556 O O . TRP A 1 68 ? 1.370 3.499 -21.131 1.00 88.31 68 TRP A O 1
ATOM 566 N N . ILE A 1 69 ? 3.166 4.851 -21.158 1.00 89.31 69 ILE A N 1
ATOM 567 C CA . ILE A 1 69 ? 3.550 4.571 -19.768 1.00 89.31 69 ILE A CA 1
ATOM 568 C C . ILE A 1 69 ? 2.507 5.152 -18.814 1.00 89.31 69 ILE A C 1
ATOM 570 O O . ILE A 1 69 ? 2.117 4.485 -17.860 1.00 89.31 69 ILE A O 1
ATOM 574 N N . GLY A 1 70 ? 2.023 6.368 -19.079 1.00 89.75 70 GLY A N 1
ATOM 575 C CA . GLY A 1 70 ? 0.990 6.998 -18.256 1.00 89.75 70 GLY A CA 1
ATOM 576 C C . GLY A 1 70 ? -0.303 6.192 -18.207 1.00 89.75 70 GLY A C 1
ATOM 577 O O . GLY A 1 70 ? -0.848 5.982 -17.126 1.00 89.75 70 GLY A O 1
ATOM 578 N N . LEU A 1 71 ? -0.749 5.665 -19.348 1.00 91.38 71 LEU A N 1
ATOM 579 C CA . LEU A 1 71 ? -1.902 4.767 -19.416 1.00 91.38 71 LEU A CA 1
ATOM 580 C C . LEU A 1 71 ? -1.635 3.445 -18.692 1.00 91.38 71 LEU A C 1
ATOM 582 O O . LEU A 1 71 ? -2.476 3.006 -17.913 1.00 91.38 71 LEU A O 1
ATOM 586 N N . TYR A 1 72 ? -0.464 2.837 -18.898 1.00 91.62 72 TYR A N 1
ATOM 587 C CA . TYR A 1 72 ? -0.071 1.600 -18.223 1.00 91.62 72 TYR A CA 1
ATOM 588 C C . TYR A 1 72 ? -0.106 1.741 -16.694 1.00 91.62 72 TYR A C 1
ATOM 590 O O . TYR A 1 72 ? -0.800 0.988 -16.010 1.00 91.62 72 TYR A O 1
ATOM 598 N N . VAL A 1 73 ? 0.584 2.749 -16.154 1.00 91.19 73 VAL A N 1
ATOM 599 C CA . VAL A 1 73 ? 0.610 3.022 -14.711 1.00 91.19 73 VAL A CA 1
ATOM 600 C C . VAL A 1 73 ? -0.783 3.409 -14.210 1.00 91.19 73 VAL A C 1
ATOM 602 O O . VAL A 1 73 ? -1.204 2.942 -13.153 1.00 91.19 73 VAL A O 1
ATOM 605 N N . GLY A 1 74 ? -1.534 4.201 -14.980 1.00 93.00 74 GLY A N 1
ATOM 606 C CA . GLY A 1 74 ? -2.906 4.584 -14.652 1.00 93.00 74 GLY A CA 1
ATOM 607 C C . GLY A 1 74 ? -3.838 3.380 -14.501 1.00 93.00 74 GLY A C 1
ATOM 608 O O . GLY A 1 74 ? -4.579 3.299 -13.521 1.00 93.00 74 GLY A O 1
ATOM 609 N N . VAL A 1 75 ? -3.759 2.402 -15.409 1.00 93.31 75 VAL A N 1
ATOM 610 C CA . VAL A 1 75 ? -4.518 1.144 -15.309 1.00 93.31 75 VAL A CA 1
ATOM 611 C C . VAL A 1 75 ? -4.143 0.382 -14.040 1.00 93.31 75 VAL A C 1
ATOM 613 O O . VAL A 1 75 ? -5.033 -0.086 -13.332 1.00 93.31 75 VAL A O 1
ATOM 616 N N . LEU A 1 76 ? -2.855 0.296 -13.701 1.00 92.50 76 LEU A N 1
ATOM 617 C CA . LEU A 1 76 ? -2.417 -0.383 -12.479 1.00 92.50 76 LEU A CA 1
ATOM 618 C C . LEU A 1 76 ? -2.927 0.310 -11.212 1.00 92.50 76 LEU A C 1
ATOM 620 O O . LEU A 1 76 ? -3.434 -0.365 -10.317 1.00 92.50 76 LEU A O 1
ATOM 624 N N . ILE A 1 77 ? -2.897 1.644 -11.158 1.00 93.00 77 ILE A N 1
ATOM 625 C CA . ILE A 1 77 ? -3.492 2.406 -10.048 1.00 93.00 77 ILE A CA 1
ATOM 626 C C . ILE A 1 77 ? -5.007 2.160 -9.971 1.00 93.00 77 ILE A C 1
ATOM 628 O O . ILE A 1 77 ? -5.549 1.993 -8.880 1.00 93.00 77 ILE A O 1
ATOM 632 N N . MET A 1 78 ? -5.705 2.069 -11.105 1.00 94.50 78 MET A N 1
ATOM 633 C CA . MET A 1 78 ? -7.139 1.757 -11.122 1.00 94.50 78 MET A CA 1
ATOM 634 C C . MET A 1 78 ? -7.446 0.334 -10.640 1.00 94.50 78 MET A C 1
ATOM 636 O O . MET A 1 78 ? -8.434 0.125 -9.933 1.00 94.50 78 MET A O 1
ATOM 640 N N . VAL A 1 79 ? -6.597 -0.647 -10.957 1.00 93.56 79 VAL A N 1
ATOM 641 C CA . VAL A 1 79 ? -6.704 -2.001 -10.390 1.00 93.56 79 VAL A CA 1
ATOM 642 C C . VAL A 1 79 ? -6.537 -1.952 -8.870 1.00 93.56 79 VAL A C 1
ATOM 644 O O . VAL A 1 79 ? -7.358 -2.532 -8.154 1.00 93.56 79 VAL A O 1
ATOM 647 N N . LEU A 1 80 ? -5.545 -1.209 -8.365 1.00 92.56 80 LEU A N 1
ATOM 648 C CA . LEU A 1 80 ? -5.350 -1.005 -6.925 1.00 92.56 80 LEU A CA 1
ATOM 649 C C . LEU A 1 80 ? -6.564 -0.345 -6.272 1.00 92.56 80 LEU A C 1
ATOM 651 O O . LEU A 1 80 ? -7.028 -0.829 -5.245 1.00 92.56 80 LEU A O 1
ATOM 655 N N . PHE A 1 81 ? -7.144 0.678 -6.899 1.00 94.50 81 PHE A N 1
ATOM 656 C CA . PHE A 1 81 ? -8.372 1.318 -6.429 1.00 94.50 81 PHE A CA 1
ATOM 657 C C . PHE A 1 81 ? -9.526 0.315 -6.271 1.00 94.50 81 PHE A C 1
ATOM 659 O O . PHE A 1 81 ? -10.240 0.319 -5.264 1.00 94.50 81 PHE A O 1
ATOM 666 N N . VAL A 1 82 ? -9.717 -0.583 -7.243 1.00 94.56 82 VAL A N 1
ATOM 667 C CA . VAL A 1 82 ? -10.766 -1.612 -7.167 1.00 94.56 82 VAL A CA 1
ATOM 668 C C . VAL A 1 82 ? -10.476 -2.613 -6.047 1.00 94.56 82 VAL A C 1
ATOM 670 O O . VAL A 1 82 ? -11.391 -2.960 -5.293 1.00 94.56 82 VAL A O 1
ATOM 673 N N . VAL A 1 83 ? -9.226 -3.066 -5.907 1.00 93.50 83 VAL A N 1
ATOM 674 C CA . VAL A 1 83 ? -8.810 -3.967 -4.819 1.00 93.50 83 VAL A CA 1
ATOM 675 C C . VAL A 1 83 ? -9.047 -3.306 -3.461 1.00 93.50 83 VAL A C 1
ATOM 677 O O . VAL A 1 83 ? -9.729 -3.886 -2.614 1.00 93.50 83 VAL A O 1
ATOM 680 N N . ASN A 1 84 ? -8.589 -2.069 -3.282 1.00 92.19 84 ASN A N 1
ATOM 681 C CA . ASN A 1 84 ? -8.762 -1.286 -2.063 1.00 92.19 84 ASN A CA 1
ATOM 682 C C . ASN A 1 84 ? -10.232 -1.091 -1.711 1.00 92.19 84 ASN A C 1
ATOM 684 O O . ASN A 1 84 ? -10.637 -1.305 -0.569 1.00 92.19 84 ASN A O 1
ATOM 688 N N . ARG A 1 85 ? -11.068 -0.750 -2.696 1.00 92.44 85 ARG A N 1
ATOM 689 C CA . ARG A 1 85 ? -12.509 -0.586 -2.490 1.00 92.44 85 ARG A CA 1
ATOM 690 C C . ARG A 1 85 ? -13.176 -1.881 -2.024 1.00 92.44 85 ARG A C 1
ATOM 692 O O . ARG A 1 85 ? -14.056 -1.832 -1.167 1.00 92.44 85 ARG A O 1
ATOM 699 N N . ARG A 1 86 ? -12.760 -3.038 -2.553 1.00 91.94 86 ARG A N 1
ATOM 700 C CA . ARG A 1 86 ? -13.254 -4.350 -2.094 1.00 91.94 86 ARG A CA 1
ATOM 701 C C . ARG A 1 86 ? -12.841 -4.631 -0.652 1.00 91.94 86 ARG A C 1
ATOM 703 O O . ARG A 1 86 ? -13.664 -5.116 0.115 1.00 91.94 86 ARG A O 1
ATOM 710 N N . GLN A 1 87 ? -11.602 -4.314 -0.283 1.00 91.56 87 GLN A N 1
ATOM 711 C CA . GLN A 1 87 ? -11.116 -4.488 1.086 1.00 91.56 87 GLN A CA 1
ATOM 712 C C . GLN A 1 87 ? -11.854 -3.567 2.065 1.00 91.56 87 GLN A C 1
ATOM 714 O O . GLN A 1 87 ? -12.372 -4.037 3.073 1.00 91.56 87 GLN A O 1
ATOM 719 N N . LEU A 1 88 ? -12.020 -2.288 1.724 1.00 89.75 88 LEU A N 1
ATOM 720 C CA . LEU A 1 88 ? -12.812 -1.343 2.515 1.00 89.75 88 LEU A CA 1
ATOM 721 C C . LEU A 1 88 ? -14.245 -1.832 2.740 1.00 89.75 88 LEU A C 1
ATOM 723 O O . LEU A 1 88 ? -14.755 -1.730 3.851 1.00 89.75 88 LEU A O 1
ATOM 727 N N . ARG A 1 89 ? -14.876 -2.423 1.719 1.00 89.44 89 ARG A N 1
ATOM 728 C CA . ARG A 1 89 ? -16.219 -2.991 1.868 1.00 89.44 89 ARG A CA 1
ATOM 729 C C . ARG A 1 89 ? -16.256 -4.139 2.881 1.00 89.44 89 ARG A C 1
ATOM 731 O O . ARG A 1 89 ? -17.180 -4.188 3.678 1.00 89.44 89 ARG A O 1
ATOM 738 N N . LYS A 1 90 ? -15.230 -4.996 2.919 1.00 87.88 90 LYS A N 1
ATOM 739 C CA . LYS A 1 90 ? -15.131 -6.059 3.934 1.00 87.88 90 LYS A CA 1
ATOM 740 C C . LYS A 1 90 ? -15.029 -5.506 5.356 1.00 87.88 90 LYS A C 1
ATOM 742 O O . LYS A 1 90 ? -15.604 -6.097 6.255 1.00 87.88 90 LYS A O 1
ATOM 747 N N . LEU A 1 91 ? -14.330 -4.385 5.573 1.00 87.50 91 LEU A N 1
ATOM 748 C CA . LEU A 1 91 ? -14.322 -3.720 6.890 1.00 87.50 91 LEU A CA 1
ATOM 749 C C . LEU A 1 91 ? -15.688 -3.138 7.231 1.00 87.50 91 LEU A C 1
ATOM 751 O O . LEU A 1 91 ? -16.100 -3.176 8.384 1.00 87.50 91 LEU A O 1
ATOM 755 N N . ASP A 1 92 ? -16.378 -2.601 6.227 1.00 85.44 92 ASP A N 1
ATOM 756 C CA . ASP A 1 92 ? -17.709 -2.027 6.386 1.00 85.44 92 ASP A CA 1
ATOM 757 C C . ASP A 1 92 ? -18.767 -3.090 6.740 1.00 85.44 92 ASP A C 1
ATOM 759 O O . ASP A 1 92 ? -19.744 -2.763 7.410 1.00 85.44 92 ASP A O 1
ATOM 763 N N . GLU A 1 93 ? -18.553 -4.341 6.323 1.00 86.25 93 GLU A N 1
ATOM 764 C CA . GLU A 1 93 ? -19.384 -5.510 6.644 1.00 86.25 93 GLU A CA 1
ATOM 765 C C . GLU A 1 93 ? -19.185 -6.008 8.093 1.00 86.25 93 GLU A C 1
ATOM 767 O O . GLU A 1 93 ? -20.038 -6.729 8.609 1.00 86.25 93 GLU A O 1
ATOM 772 N N . ILE A 1 94 ? -18.108 -5.608 8.785 1.00 84.06 94 ILE A N 1
ATOM 773 C CA . ILE A 1 94 ? -17.892 -5.951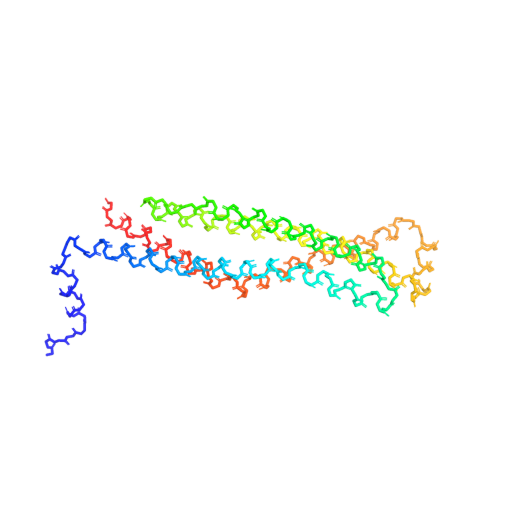 10.199 1.00 84.06 94 ILE A CA 1
ATOM 774 C C . ILE A 1 94 ? -18.815 -5.078 11.055 1.00 84.06 94 ILE A C 1
ATOM 776 O O . ILE A 1 94 ? -18.520 -3.919 11.354 1.00 84.06 94 ILE A O 1
ATOM 780 N N . THR A 1 95 ? -19.956 -5.631 11.456 1.00 75.50 95 THR A N 1
ATOM 781 C CA . THR A 1 95 ? -20.931 -4.938 12.304 1.00 75.50 95 THR A CA 1
ATOM 782 C C . THR A 1 95 ? -20.574 -5.040 13.789 1.00 75.50 95 THR A C 1
ATOM 784 O O . THR A 1 95 ? -20.044 -6.070 14.208 1.00 75.50 95 THR A O 1
ATOM 787 N N . PRO A 1 96 ? -20.903 -4.029 14.616 1.00 74.31 96 PRO A N 1
ATOM 788 C CA . PRO A 1 96 ? -20.762 -4.128 16.067 1.00 74.31 96 PRO A CA 1
ATOM 789 C C . PRO A 1 96 ? -21.615 -5.280 16.624 1.00 74.31 96 PRO A C 1
ATOM 791 O O . PRO A 1 96 ? -22.840 -5.188 16.632 1.00 74.31 96 PRO A O 1
ATOM 794 N N . THR A 1 97 ? -20.968 -6.354 17.075 1.00 71.69 97 THR A N 1
ATOM 795 C CA . THR A 1 97 ? -21.608 -7.474 17.787 1.00 71.69 97 THR A CA 1
ATOM 796 C C . THR A 1 97 ? -21.857 -7.103 19.254 1.00 71.69 97 THR A C 1
ATOM 798 O O . THR A 1 97 ? -21.240 -6.169 19.774 1.00 71.69 97 THR A O 1
ATOM 801 N N . ASP A 1 98 ? -22.716 -7.857 19.946 1.00 66.38 98 ASP A N 1
ATOM 802 C CA . ASP A 1 98 ? -22.926 -7.714 21.395 1.00 66.38 98 ASP A CA 1
ATOM 803 C C . ASP A 1 98 ? -21.626 -7.910 22.200 1.00 66.38 98 ASP A C 1
ATOM 805 O O . ASP A 1 98 ? -21.417 -7.236 23.210 1.00 66.38 98 ASP A O 1
ATOM 809 N N . ASP A 1 99 ? -20.701 -8.756 21.720 1.00 81.12 99 ASP A N 1
ATOM 810 C CA . ASP A 1 99 ? -19.354 -8.882 22.289 1.00 81.12 99 ASP A CA 1
ATOM 811 C C . ASP A 1 99 ? -18.352 -7.935 21.598 1.00 81.12 99 ASP A C 1
ATOM 813 O O . ASP A 1 99 ? -17.868 -8.183 20.486 1.00 81.12 99 ASP A O 1
ATOM 817 N N . LEU A 1 100 ? -17.987 -6.862 22.311 1.00 82.62 100 LEU A N 1
ATOM 818 C CA . LEU A 1 100 ? -16.968 -5.894 21.895 1.00 82.62 100 LEU A CA 1
ATOM 819 C C . LEU A 1 100 ? -15.612 -6.561 21.610 1.00 82.62 100 LEU A C 1
ATOM 821 O O . LEU A 1 100 ? -14.937 -6.182 20.657 1.00 82.62 100 LEU A O 1
ATOM 825 N N . PHE A 1 101 ? -15.208 -7.563 22.391 1.00 85.25 101 PHE A N 1
ATOM 826 C CA . PHE A 1 101 ? -13.920 -8.238 22.217 1.00 85.25 101 PHE A CA 1
ATOM 827 C C . PHE A 1 101 ? -13.844 -8.982 20.878 1.00 85.25 101 PHE A C 1
ATOM 829 O O . PHE A 1 101 ? -12.831 -8.906 20.178 1.00 85.25 101 PHE A O 1
ATOM 836 N N . VAL A 1 102 ? -14.925 -9.666 20.491 1.00 86.19 102 VAL A N 1
ATOM 837 C CA . VAL A 1 102 ? -15.020 -10.385 19.209 1.00 86.19 102 VAL A CA 1
ATOM 838 C C . VAL A 1 102 ? -14.995 -9.404 18.037 1.00 86.19 102 VAL A C 1
ATOM 840 O O . VAL A 1 102 ? -14.272 -9.621 17.060 1.00 86.19 102 VAL A O 1
ATOM 843 N N . TYR A 1 103 ? -15.732 -8.297 18.153 1.00 88.31 103 TYR A N 1
ATOM 844 C CA . TYR A 1 103 ? -15.763 -7.242 17.142 1.00 88.31 103 TYR A CA 1
ATOM 845 C C . TYR A 1 103 ? -14.372 -6.636 16.892 1.00 88.31 103 TYR A C 1
ATOM 847 O O . TYR A 1 103 ? -13.911 -6.588 15.749 1.00 88.31 103 TYR A O 1
ATOM 855 N N . LEU A 1 104 ? -13.665 -6.227 17.952 1.00 90.06 104 LEU A N 1
ATOM 856 C CA . LEU A 1 104 ? -12.356 -5.580 17.819 1.00 90.06 104 LEU A CA 1
ATOM 857 C C . LEU A 1 104 ? -11.280 -6.529 17.283 1.00 90.06 104 LEU A C 1
ATOM 859 O O . LEU A 1 104 ? -10.484 -6.117 16.441 1.00 90.06 104 LEU A O 1
ATOM 863 N N . ASN A 1 105 ? -11.280 -7.800 17.701 1.00 90.94 105 ASN A N 1
ATOM 864 C CA . ASN A 1 105 ? -10.356 -8.797 17.153 1.00 90.94 105 ASN A CA 1
ATOM 865 C C . ASN A 1 105 ? -10.608 -9.071 15.667 1.00 90.94 105 ASN A C 1
ATOM 867 O O . ASN A 1 105 ? -9.658 -9.157 14.888 1.00 90.94 105 ASN A O 1
ATOM 871 N N . SER A 1 106 ? -11.875 -9.164 15.259 1.00 91.25 106 SER A N 1
ATOM 872 C CA . SER A 1 106 ? -12.243 -9.351 13.850 1.00 91.25 106 SER A CA 1
ATOM 873 C C . SER A 1 106 ? -11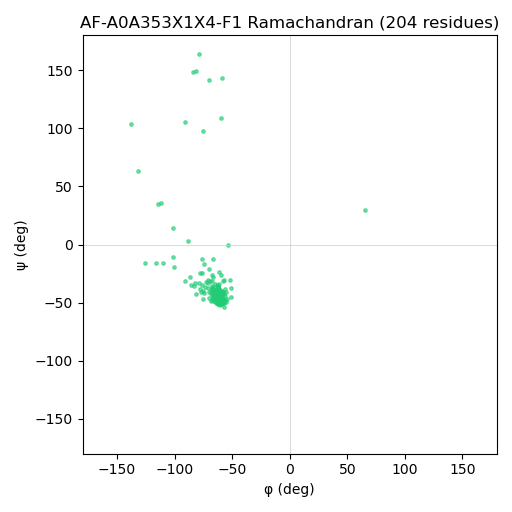.771 -8.171 12.998 1.00 91.25 106 SER A C 1
ATOM 875 O O . SER A 1 106 ? -11.170 -8.363 11.940 1.00 91.25 106 SER A O 1
ATOM 877 N N . TYR A 1 107 ? -11.959 -6.948 13.500 1.00 91.25 107 TYR A N 1
ATOM 878 C CA . TYR A 1 107 ? -11.510 -5.729 12.832 1.00 91.25 107 TYR A CA 1
ATOM 879 C C . TYR A 1 107 ? -9.975 -5.634 12.748 1.00 91.25 107 TYR A C 1
ATOM 881 O O . TYR A 1 107 ? -9.428 -5.378 11.673 1.00 91.25 107 TYR A O 1
ATOM 889 N N . LEU A 1 108 ? -9.260 -5.903 13.849 1.00 92.12 108 LEU A N 1
ATOM 890 C CA . LEU A 1 108 ? -7.793 -5.920 13.880 1.00 92.12 108 LEU A CA 1
ATOM 891 C C . LEU A 1 108 ? -7.220 -6.976 12.923 1.00 92.12 108 LEU A C 1
ATOM 893 O O . LEU A 1 108 ? -6.271 -6.697 12.189 1.00 92.12 108 LEU A O 1
ATOM 897 N N . SER A 1 109 ? -7.808 -8.175 12.902 1.00 93.00 109 SER A N 1
ATOM 898 C CA . SER A 1 109 ? -7.420 -9.251 11.986 1.00 93.00 109 SER A CA 1
ATOM 899 C C . SER A 1 109 ? -7.595 -8.832 10.526 1.00 93.00 109 SER A C 1
ATOM 901 O O . SER A 1 109 ? -6.675 -9.002 9.724 1.00 93.00 109 SER A O 1
ATOM 903 N N . ALA A 1 110 ? -8.724 -8.206 10.183 1.00 93.06 110 ALA A N 1
ATOM 904 C CA . ALA A 1 110 ? -8.969 -7.704 8.835 1.00 93.06 110 ALA A CA 1
ATOM 905 C C . ALA A 1 110 ? -7.935 -6.644 8.413 1.00 93.06 110 ALA A C 1
ATOM 907 O O . ALA A 1 110 ? -7.416 -6.714 7.299 1.00 93.06 110 ALA A O 1
ATOM 908 N N . ILE A 1 111 ? -7.556 -5.717 9.303 1.00 91.88 111 ILE A N 1
ATOM 909 C CA . ILE A 1 111 ? -6.487 -4.742 9.022 1.00 91.88 111 ILE A CA 1
ATOM 910 C C . ILE A 1 111 ? -5.146 -5.441 8.790 1.00 91.88 111 ILE A C 1
ATOM 912 O O . ILE A 1 111 ? -4.461 -5.141 7.813 1.00 91.88 111 ILE A O 1
ATOM 916 N N . LYS A 1 112 ? -4.761 -6.392 9.649 1.00 91.50 112 LYS A N 1
ATOM 917 C CA . LYS A 1 112 ? -3.495 -7.129 9.493 1.00 91.50 112 LYS A CA 1
ATOM 918 C C . LYS A 1 112 ? -3.443 -7.885 8.162 1.00 91.50 112 LYS A C 1
ATOM 920 O O . LYS A 1 112 ? -2.423 -7.840 7.475 1.00 91.50 112 LYS A O 1
ATOM 925 N N . GLN A 1 113 ? -4.555 -8.497 7.751 1.00 93.00 113 GLN A N 1
ATOM 926 C CA . GLN A 1 113 ? -4.678 -9.146 6.441 1.00 93.00 113 GLN A CA 1
ATOM 927 C C . GLN A 1 113 ? -4.525 -8.152 5.284 1.00 93.00 113 GLN A C 1
ATOM 929 O O . GLN A 1 113 ? -3.856 -8.457 4.298 1.00 93.00 113 GLN A O 1
ATOM 934 N N . MET A 1 114 ? -5.095 -6.949 5.399 1.00 91.56 114 MET A N 1
ATOM 935 C CA . MET A 1 114 ? -4.903 -5.895 4.399 1.00 91.56 114 MET A CA 1
ATOM 936 C C . MET A 1 114 ? -3.445 -5.466 4.289 1.00 91.56 114 MET A C 1
ATOM 938 O O . MET A 1 114 ? -2.913 -5.421 3.185 1.00 91.56 114 MET A O 1
ATOM 942 N N . VAL A 1 115 ? -2.780 -5.205 5.417 1.00 91.44 115 VAL A N 1
ATOM 943 C CA . VAL A 1 115 ? -1.354 -4.845 5.438 1.00 91.44 115 VAL A CA 1
ATOM 944 C C . VAL A 1 115 ? -0.512 -5.932 4.766 1.00 91.44 115 VAL A C 1
ATOM 946 O O . VAL A 1 115 ? 0.367 -5.633 3.955 1.00 91.44 115 VAL A O 1
ATOM 949 N N . GLN A 1 116 ? -0.802 -7.204 5.039 1.00 92.56 116 GLN A N 1
ATOM 950 C CA . GLN A 1 116 ? -0.110 -8.320 4.399 1.00 92.56 116 GLN A CA 1
ATOM 951 C C . GLN A 1 116 ? -0.361 -8.361 2.887 1.00 92.56 116 GLN A C 1
ATOM 953 O O . GLN A 1 116 ? 0.591 -8.482 2.115 1.00 92.56 116 GLN A O 1
ATOM 958 N N . LEU A 1 117 ? -1.616 -8.220 2.455 1.00 92.62 117 LEU A N 1
ATOM 959 C CA . LEU A 1 117 ? -1.977 -8.183 1.040 1.00 92.62 117 LEU A CA 1
ATOM 960 C C . LEU A 1 117 ? -1.240 -7.056 0.306 1.00 92.62 117 LEU A C 1
ATOM 962 O O . LEU A 1 117 ? -0.648 -7.298 -0.740 1.00 92.62 117 LEU A O 1
ATOM 966 N N . TYR A 1 118 ? -1.232 -5.842 0.855 1.00 91.00 118 TYR A N 1
ATOM 967 C CA . TYR A 1 118 ? -0.571 -4.701 0.221 1.00 91.00 118 TYR A CA 1
ATOM 968 C C . TYR A 1 118 ? 0.950 -4.811 0.221 1.00 91.00 118 TYR A C 1
ATOM 970 O O . TYR A 1 118 ? 1.584 -4.385 -0.740 1.00 91.00 118 TYR A O 1
ATOM 978 N N . THR A 1 119 ? 1.533 -5.453 1.234 1.00 92.94 119 THR A N 1
ATOM 979 C CA . THR A 1 119 ? 2.963 -5.787 1.229 1.00 92.94 119 THR A CA 1
ATOM 980 C C . THR A 1 119 ? 3.302 -6.674 0.029 1.00 92.94 119 THR A C 1
ATOM 982 O O . THR A 1 119 ? 4.272 -6.406 -0.676 1.00 92.94 119 THR A O 1
ATOM 985 N N . TRP A 1 120 ? 2.483 -7.695 -0.245 1.00 92.50 120 TRP A N 1
ATOM 986 C CA . TRP A 1 120 ? 2.650 -8.557 -1.420 1.00 92.50 120 TRP A CA 1
ATOM 987 C C . TRP A 1 120 ? 2.407 -7.816 -2.732 1.00 92.50 120 TRP A C 1
ATOM 989 O O . TRP A 1 120 ? 3.205 -7.932 -3.662 1.00 92.50 120 TRP A O 1
ATOM 999 N N . ILE A 1 121 ? 1.333 -7.028 -2.798 1.00 92.19 121 ILE A N 1
ATOM 1000 C CA . ILE A 1 121 ? 0.992 -6.232 -3.977 1.00 92.19 121 ILE A CA 1
ATOM 1001 C C . ILE A 1 121 ? 2.110 -5.250 -4.313 1.00 92.19 121 ILE A C 1
ATOM 1003 O O . ILE A 1 121 ? 2.418 -5.105 -5.483 1.00 92.19 121 ILE A O 1
ATOM 1007 N N . LEU A 1 122 ? 2.736 -4.593 -3.336 1.00 91.12 122 LEU A N 1
ATOM 1008 C CA . LEU A 1 122 ? 3.832 -3.659 -3.605 1.00 91.12 122 LEU A CA 1
ATOM 1009 C C . LEU A 1 122 ? 5.159 -4.372 -3.857 1.00 91.12 122 LEU A C 1
ATOM 1011 O O . LEU A 1 122 ? 5.920 -3.917 -4.706 1.00 91.12 122 LEU A O 1
ATOM 1015 N N . GLY A 1 123 ? 5.410 -5.512 -3.212 1.00 92.12 123 GLY A N 1
ATOM 1016 C CA . GLY A 1 123 ? 6.572 -6.347 -3.523 1.00 92.12 123 GLY A CA 1
ATOM 1017 C C . GLY A 1 123 ? 6.581 -6.827 -4.976 1.00 92.12 123 GLY A C 1
ATOM 1018 O O . GLY A 1 123 ? 7.602 -6.747 -5.648 1.00 92.12 123 GLY A O 1
ATOM 1019 N N . LEU A 1 124 ? 5.433 -7.261 -5.502 1.00 91.19 124 LEU A N 1
ATOM 1020 C CA . LEU A 1 124 ? 5.312 -7.681 -6.906 1.00 91.19 124 LEU A CA 1
ATOM 1021 C C . LEU A 1 124 ? 5.024 -6.512 -7.859 1.00 91.19 124 LEU A C 1
ATOM 1023 O O . LEU A 1 124 ? 5.500 -6.482 -8.993 1.00 91.19 124 LEU A O 1
ATOM 1027 N N . GLY A 1 125 ? 4.257 -5.533 -7.394 1.00 90.75 125 GLY A N 1
ATOM 1028 C CA . GLY A 1 125 ? 3.797 -4.394 -8.177 1.00 90.75 125 GLY A CA 1
ATOM 1029 C C . GLY A 1 125 ? 4.910 -3.410 -8.503 1.00 90.75 125 GLY A C 1
ATOM 1030 O O . GLY A 1 125 ? 4.904 -2.849 -9.593 1.00 90.75 125 GLY A O 1
ATOM 1031 N N . MET A 1 126 ? 5.897 -3.227 -7.620 1.00 90.81 126 MET A N 1
ATOM 1032 C CA . MET A 1 126 ? 7.008 -2.303 -7.874 1.00 90.81 126 MET A CA 1
ATOM 1033 C C . MET A 1 126 ? 7.911 -2.754 -9.031 1.00 90.81 126 MET A C 1
ATOM 1035 O O . MET A 1 126 ? 8.164 -1.936 -9.911 1.00 90.81 126 MET A O 1
ATOM 1039 N N . PRO A 1 127 ? 8.342 -4.025 -9.129 1.00 93.50 127 PRO A N 1
ATOM 1040 C CA . PRO A 1 127 ? 9.007 -4.534 -10.330 1.00 93.50 127 PRO A CA 1
ATOM 1041 C C . PRO A 1 127 ? 8.131 -4.445 -11.579 1.00 93.50 127 PRO A C 1
ATOM 1043 O O . PRO A 1 127 ? 8.602 -4.030 -12.635 1.00 93.50 127 PRO A O 1
ATOM 1046 N N . MET A 1 128 ? 6.846 -4.787 -11.452 1.00 90.56 128 MET A N 1
ATOM 1047 C CA . MET A 1 128 ? 5.892 -4.744 -12.560 1.00 90.56 128 MET A CA 1
ATOM 1048 C C . MET A 1 128 ? 5.702 -3.316 -13.099 1.00 90.56 128 MET A C 1
ATOM 1050 O O . MET A 1 128 ? 5.605 -3.122 -14.306 1.00 90.56 128 MET A O 1
ATOM 1054 N N . LEU A 1 129 ? 5.708 -2.301 -12.234 1.00 88.31 129 LEU A N 1
ATOM 1055 C CA . LEU A 1 129 ? 5.683 -0.888 -12.620 1.00 88.31 129 LEU A CA 1
ATOM 1056 C C . LEU A 1 129 ? 7.039 -0.408 -13.149 1.00 88.31 129 LEU A C 1
ATOM 1058 O O . LEU A 1 129 ? 7.112 0.262 -14.178 1.00 88.31 129 LEU A O 1
ATOM 1062 N N . GLY A 1 130 ? 8.108 -0.735 -12.428 1.00 88.25 130 GLY A N 1
ATOM 1063 C CA . GLY A 1 130 ? 9.431 -0.169 -12.634 1.00 88.25 130 GLY A CA 1
ATOM 1064 C C . GLY A 1 130 ? 10.136 -0.716 -13.865 1.00 88.25 130 GLY A C 1
ATOM 1065 O O . GLY A 1 130 ? 10.710 0.072 -14.604 1.00 88.25 130 GLY A O 1
ATOM 1066 N N . ILE A 1 131 ? 10.072 -2.021 -14.143 1.00 89.50 131 ILE A N 1
ATOM 1067 C CA . ILE A 1 131 ? 10.820 -2.621 -15.261 1.00 89.50 131 ILE A CA 1
ATOM 1068 C C . ILE A 1 131 ? 10.379 -2.057 -16.618 1.00 89.50 131 ILE A C 1
ATOM 1070 O O . ILE A 1 131 ? 11.256 -1.601 -17.347 1.00 89.50 131 ILE A O 1
ATOM 1074 N N . PRO A 1 132 ? 9.079 -2.002 -16.977 1.00 87.31 132 PRO A N 1
ATOM 1075 C CA . PRO A 1 132 ? 8.663 -1.427 -18.257 1.00 87.31 132 PRO A CA 1
ATOM 1076 C C . PRO A 1 132 ? 9.008 0.060 -18.372 1.00 87.31 132 PRO A C 1
ATOM 1078 O O . PRO A 1 132 ? 9.426 0.514 -19.435 1.00 87.31 132 PRO A O 1
ATOM 1081 N N . ALA A 1 133 ? 8.877 0.814 -17.275 1.00 83.81 133 ALA A N 1
ATOM 1082 C CA . ALA A 1 133 ? 9.222 2.232 -17.246 1.00 83.81 133 ALA A CA 1
ATOM 1083 C C . ALA A 1 133 ? 10.732 2.451 -17.433 1.00 83.81 133 ALA A C 1
ATOM 1085 O O . ALA A 1 133 ? 11.135 3.284 -18.241 1.00 83.81 133 ALA A O 1
ATOM 1086 N N . ILE A 1 134 ? 11.559 1.671 -16.735 1.00 81.88 134 ILE A N 1
ATOM 1087 C CA . ILE A 1 134 ? 13.020 1.676 -16.842 1.00 81.88 134 ILE A CA 1
ATOM 1088 C C . ILE A 1 134 ? 13.444 1.249 -18.244 1.00 81.88 134 ILE A C 1
ATOM 1090 O O . ILE A 1 134 ? 14.226 1.955 -18.865 1.00 81.88 134 ILE A O 1
ATOM 1094 N N . ALA A 1 135 ? 12.907 0.147 -18.769 1.00 81.75 135 ALA A N 1
ATOM 1095 C CA . ALA A 1 135 ? 13.228 -0.340 -20.104 1.00 81.75 135 ALA A CA 1
ATOM 1096 C C . ALA A 1 135 ? 12.899 0.717 -21.162 1.00 81.75 135 ALA A C 1
ATOM 1098 O O . ALA A 1 135 ? 13.767 1.096 -21.938 1.00 81.75 135 ALA A O 1
ATOM 1099 N N . TYR A 1 136 ? 11.690 1.280 -21.145 1.00 81.88 136 TYR A N 1
ATOM 1100 C CA . TYR A 1 136 ? 11.309 2.301 -22.118 1.00 81.88 136 TYR A CA 1
ATOM 1101 C C . TYR A 1 136 ? 12.137 3.588 -21.978 1.00 81.88 136 TYR A C 1
ATOM 1103 O O . TYR A 1 136 ? 12.557 4.162 -22.979 1.00 81.88 136 TYR A O 1
ATOM 1111 N N . PHE A 1 137 ? 12.381 4.064 -20.752 1.00 77.38 137 PHE A N 1
ATOM 1112 C CA . PHE A 1 137 ? 13.071 5.337 -20.523 1.00 77.38 137 PHE A CA 1
ATOM 1113 C C . PHE A 1 137 ? 14.586 5.241 -20.736 1.00 77.38 137 PHE A C 1
ATOM 1115 O O . PHE A 1 137 ? 15.179 6.153 -21.309 1.00 77.38 137 PHE A O 1
ATOM 1122 N N . LEU A 1 138 ? 15.216 4.152 -20.289 1.00 72.69 138 LEU A N 1
ATOM 1123 C CA . LEU A 1 138 ? 16.655 3.941 -20.428 1.00 72.69 138 LEU A CA 1
ATOM 1124 C C . LEU A 1 138 ? 17.043 3.557 -21.854 1.00 72.69 138 LEU A C 1
ATOM 1126 O O . LEU A 1 138 ? 18.021 4.102 -22.350 1.00 72.69 138 LEU A O 1
ATOM 1130 N N . VAL A 1 139 ? 16.266 2.710 -22.538 1.00 71.25 139 VAL A N 1
ATOM 1131 C CA . VAL A 1 139 ? 16.548 2.349 -23.941 1.00 71.25 139 VAL A CA 1
ATOM 1132 C C . VAL A 1 139 ? 16.367 3.554 -24.857 1.00 71.25 139 VAL A C 1
ATOM 1134 O O . VAL A 1 139 ? 17.199 3.799 -25.716 1.00 71.25 139 VAL A O 1
ATOM 1137 N N . LYS A 1 140 ? 15.332 4.377 -24.640 1.00 73.00 140 LYS A N 1
ATOM 1138 C CA . LYS A 1 140 ? 15.088 5.560 -25.480 1.00 73.00 140 LYS A CA 1
ATOM 1139 C C . LYS A 1 140 ? 16.123 6.679 -25.292 1.00 73.00 140 LYS A C 1
ATOM 1141 O O . LYS A 1 140 ? 16.212 7.563 -26.139 1.00 73.00 140 LYS A O 1
ATOM 1146 N N . ARG A 1 141 ? 16.841 6.707 -24.164 1.00 70.31 141 ARG A N 1
ATOM 1147 C CA . ARG A 1 141 ? 17.705 7.836 -23.775 1.00 70.31 141 ARG A CA 1
ATOM 1148 C C . ARG A 1 141 ? 19.193 7.487 -23.702 1.00 70.31 141 ARG A C 1
ATOM 1150 O O . ARG A 1 141 ? 20.001 8.408 -23.620 1.00 70.31 141 ARG A O 1
ATOM 1157 N N . ASN A 1 142 ? 19.557 6.207 -23.669 1.00 76.19 142 ASN A N 1
ATOM 1158 C CA . ASN A 1 142 ? 20.933 5.772 -23.463 1.00 76.19 142 ASN A CA 1
ATOM 1159 C C . ASN A 1 142 ? 21.308 4.614 -24.394 1.00 76.19 142 ASN A C 1
ATOM 1161 O O . ASN A 1 142 ? 20.993 3.452 -24.122 1.00 76.19 142 ASN A O 1
ATOM 1165 N N . ASP A 1 143 ? 22.075 4.947 -25.429 1.00 77.50 143 ASP A N 1
ATOM 1166 C CA . ASP A 1 143 ? 22.564 4.007 -26.438 1.00 77.50 143 ASP A CA 1
ATOM 1167 C C . ASP A 1 143 ? 23.379 2.860 -25.818 1.00 77.50 143 ASP A C 1
ATOM 1169 O O . ASP A 1 143 ? 23.314 1.734 -26.296 1.00 77.50 143 ASP A O 1
ATOM 1173 N N . ASN A 1 144 ? 24.071 3.082 -24.693 1.00 80.56 144 ASN A N 1
ATOM 1174 C CA . ASN A 1 144 ? 24.844 2.027 -24.021 1.00 80.56 144 ASN A CA 1
ATOM 1175 C C . ASN A 1 144 ? 23.960 0.902 -23.472 1.00 80.56 144 ASN A C 1
ATOM 1177 O O . ASN A 1 144 ? 24.369 -0.256 -23.454 1.00 80.56 144 ASN A O 1
ATOM 1181 N N . ILE A 1 145 ? 22.751 1.232 -23.014 1.00 78.06 145 ILE A N 1
ATOM 1182 C CA . ILE A 1 145 ? 21.815 0.242 -22.468 1.00 78.06 145 ILE A CA 1
ATOM 1183 C C . ILE A 1 145 ? 21.142 -0.514 -23.605 1.00 78.06 145 ILE A C 1
ATOM 1185 O O . ILE A 1 145 ? 20.956 -1.724 -23.507 1.00 78.06 145 ILE A O 1
ATOM 1189 N N . GLN A 1 146 ? 20.826 0.185 -24.694 1.00 79.81 146 GLN A N 1
ATOM 1190 C CA . GLN A 1 146 ? 20.340 -0.456 -25.905 1.00 79.81 146 GLN A CA 1
ATOM 1191 C C . GLN A 1 146 ? 21.385 -1.430 -26.470 1.00 79.81 146 GLN A C 1
ATOM 1193 O O . GLN A 1 146 ? 21.070 -2.598 -26.677 1.00 79.81 146 GLN 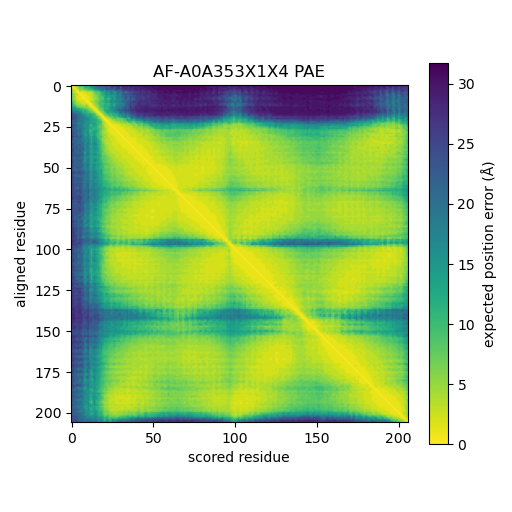A O 1
ATOM 1198 N N . MET A 1 147 ? 22.643 -0.997 -26.607 1.00 81.88 147 MET A N 1
ATOM 1199 C CA . MET A 1 147 ? 23.746 -1.858 -27.044 1.00 81.88 147 MET A CA 1
ATOM 1200 C C . MET A 1 147 ? 23.949 -3.057 -26.114 1.00 81.88 147 MET A C 1
ATOM 1202 O O . MET A 1 147 ? 24.129 -4.164 -26.603 1.00 81.88 147 MET A O 1
ATOM 1206 N N . PHE A 1 148 ? 23.878 -2.876 -24.790 1.00 83.81 148 PHE A N 1
ATOM 1207 C CA . PHE A 1 148 ? 23.969 -3.988 -23.836 1.00 83.81 148 PHE A CA 1
ATOM 1208 C C . PHE A 1 148 ? 22.855 -5.024 -24.045 1.00 83.81 148 PHE A C 1
ATOM 1210 O O . PHE A 1 148 ? 23.118 -6.220 -24.031 1.00 83.81 148 PHE A O 1
ATOM 1217 N N . ILE A 1 149 ? 21.614 -4.581 -24.266 1.00 82.75 149 ILE A N 1
ATOM 1218 C CA . ILE A 1 149 ? 20.474 -5.481 -24.498 1.00 82.75 149 ILE A CA 1
ATOM 1219 C C . ILE A 1 149 ? 20.610 -6.232 -25.831 1.00 82.75 149 ILE A C 1
ATOM 1221 O O . ILE A 1 149 ? 20.197 -7.385 -25.915 1.00 82.75 149 ILE A O 1
ATOM 1225 N N . GLU A 1 150 ? 21.163 -5.589 -26.860 1.00 84.50 150 GLU A N 1
ATOM 1226 C CA . GLU A 1 150 ? 21.310 -6.169 -28.200 1.00 84.50 150 GLU A CA 1
ATOM 1227 C C . GLU A 1 150 ? 22.543 -7.080 -28.341 1.00 84.50 150 GLU A C 1
ATOM 1229 O O . GLU A 1 150 ? 22.500 -8.045 -29.104 1.00 84.50 150 GLU A O 1
ATOM 1234 N N . GLN A 1 151 ? 23.639 -6.782 -27.634 1.00 89.06 151 GLN A N 1
ATOM 1235 C CA . GLN A 1 151 ? 24.914 -7.503 -27.759 1.00 89.06 151 GLN A CA 1
ATOM 1236 C C . GLN A 1 151 ? 25.048 -8.672 -26.784 1.00 89.06 151 GLN A C 1
ATOM 1238 O O . GLN A 1 151 ? 25.709 -9.662 -27.105 1.00 89.06 151 GLN A O 1
ATOM 1243 N N . GLU A 1 152 ? 24.450 -8.573 -25.598 1.00 90.69 152 GLU A N 1
ATOM 1244 C CA . GLU A 1 152 ? 24.568 -9.624 -24.596 1.00 90.69 152 GLU A CA 1
ATOM 1245 C C . GLU A 1 152 ? 23.598 -10.783 -24.855 1.00 90.69 152 GLU A C 1
ATOM 1247 O O . GLU A 1 152 ? 22.479 -10.594 -25.343 1.00 90.69 152 GLU A O 1
ATOM 1252 N N . PRO A 1 153 ? 23.972 -12.014 -24.474 1.00 93.00 153 PRO A N 1
ATOM 1253 C CA . PRO A 1 153 ? 23.052 -13.136 -24.500 1.00 93.00 153 PRO A CA 1
ATOM 1254 C C . PRO A 1 153 ? 21.821 -12.883 -23.621 1.00 93.00 153 PRO A C 1
ATOM 1256 O O . PRO A 1 153 ? 21.926 -12.374 -22.503 1.00 93.00 153 PRO A O 1
ATOM 1259 N N . TRP A 1 154 ? 20.656 -13.358 -24.069 1.00 86.50 154 TRP A N 1
ATOM 1260 C CA . TRP A 1 154 ? 19.364 -13.131 -23.403 1.00 86.50 154 TRP A CA 1
ATOM 1261 C C . TRP A 1 154 ? 19.341 -13.491 -21.904 1.00 86.50 154 TRP A C 1
ATOM 1263 O O . TRP A 1 154 ? 18.607 -12.876 -21.131 1.00 86.50 154 TRP A O 1
ATOM 1273 N N . TYR A 1 155 ? 20.140 -14.473 -21.470 1.00 91.12 155 TYR A N 1
ATOM 1274 C CA . TYR A 1 155 ? 20.224 -14.877 -20.065 1.00 91.12 155 TYR A CA 1
ATOM 1275 C C . TYR A 1 155 ? 20.977 -13.855 -19.197 1.00 91.12 155 TYR A C 1
ATOM 1277 O O . TYR A 1 155 ? 20.615 -13.678 -18.036 1.00 91.12 155 TYR A O 1
ATOM 1285 N N . VAL A 1 156 ? 21.972 -13.144 -19.742 1.00 91.56 156 VAL A N 1
ATOM 1286 C CA . VAL A 1 156 ? 22.701 -12.071 -19.038 1.00 91.56 156 VAL A CA 1
ATOM 1287 C C . VAL A 1 156 ? 21.768 -10.885 -18.818 1.00 91.56 156 VAL A C 1
ATOM 1289 O O . VAL A 1 156 ? 21.609 -10.413 -17.690 1.00 91.56 156 VAL A O 1
ATOM 1292 N N . THR A 1 157 ? 21.063 -10.468 -19.870 1.00 87.44 157 THR A N 1
ATOM 1293 C CA . THR A 1 157 ? 20.036 -9.422 -19.799 1.00 87.44 157 THR A CA 1
ATOM 1294 C C . THR A 1 157 ? 18.901 -9.822 -18.850 1.00 87.44 157 THR A C 1
ATOM 1296 O O . THR A 1 157 ? 18.431 -9.007 -18.055 1.00 87.44 157 THR A O 1
ATOM 1299 N N . GLY A 1 158 ? 18.497 -11.096 -18.869 1.00 89.62 158 GLY A N 1
ATOM 1300 C CA . GLY A 1 158 ? 17.508 -11.653 -17.947 1.00 89.62 158 GLY A CA 1
ATOM 1301 C C . GLY A 1 158 ? 17.938 -11.548 -16.483 1.00 89.62 158 GLY A C 1
ATOM 1302 O O . GLY A 1 158 ? 17.175 -11.049 -15.657 1.00 89.62 158 GLY A O 1
ATOM 1303 N N . ILE A 1 159 ? 19.173 -11.943 -16.156 1.00 92.31 159 ILE A N 1
ATOM 1304 C CA . ILE A 1 159 ? 19.732 -11.816 -14.800 1.00 92.31 159 ILE A CA 1
ATOM 1305 C C . ILE A 1 159 ? 19.790 -10.346 -14.369 1.00 92.31 159 ILE A C 1
ATOM 1307 O O . ILE A 1 159 ? 19.415 -10.027 -13.242 1.00 92.31 159 ILE A O 1
ATOM 1311 N N . PHE A 1 160 ? 20.190 -9.440 -15.263 1.00 89.50 160 PHE A N 1
ATOM 1312 C CA . PHE A 1 160 ? 20.227 -8.007 -14.978 1.00 89.50 160 PHE A CA 1
ATOM 1313 C C . PHE A 1 160 ? 18.849 -7.460 -14.568 1.00 89.50 160 PHE A C 1
ATOM 1315 O O . PHE A 1 160 ? 18.712 -6.845 -13.506 1.00 89.50 160 PHE A O 1
ATOM 1322 N N . PHE A 1 161 ? 17.799 -7.745 -15.346 1.00 89.38 161 PHE A N 1
ATOM 1323 C CA . PHE A 1 161 ? 16.439 -7.330 -14.991 1.00 89.38 161 PHE A CA 1
ATOM 1324 C C . PHE A 1 161 ? 15.898 -8.047 -13.751 1.00 89.38 161 PHE A C 1
ATOM 1326 O O . PHE A 1 161 ? 15.150 -7.434 -12.992 1.00 89.38 161 PHE A O 1
ATOM 1333 N N . LEU A 1 162 ? 16.294 -9.298 -13.493 1.00 92.81 162 LEU A N 1
ATOM 1334 C CA . LEU A 1 162 ? 15.938 -10.008 -12.260 1.00 92.81 162 LEU A CA 1
ATOM 1335 C C . LEU A 1 162 ? 16.555 -9.356 -11.018 1.00 92.81 162 LEU A C 1
ATOM 1337 O O . LEU A 1 162 ? 15.875 -9.232 -10.001 1.00 92.81 162 LEU A O 1
ATOM 1341 N N . ILE A 1 163 ? 17.806 -8.895 -11.094 1.00 94.06 163 ILE A N 1
ATOM 1342 C CA . ILE A 1 163 ? 18.455 -8.164 -9.996 1.00 94.06 163 ILE A CA 1
ATOM 1343 C C . ILE A 1 163 ? 17.713 -6.851 -9.728 1.00 94.06 163 ILE A C 1
ATOM 1345 O O . ILE A 1 163 ? 17.392 -6.546 -8.578 1.00 94.06 163 ILE A O 1
ATOM 1349 N N . ILE A 1 164 ? 17.366 -6.105 -10.782 1.00 92.12 164 ILE A N 1
ATOM 1350 C CA . ILE A 1 164 ? 16.560 -4.881 -10.660 1.00 92.12 164 ILE A CA 1
ATOM 1351 C C . ILE A 1 164 ? 15.183 -5.197 -10.067 1.00 92.12 164 ILE A C 1
ATOM 1353 O O . ILE A 1 164 ? 14.722 -4.481 -9.180 1.00 92.12 164 ILE A O 1
ATOM 1357 N N . ALA A 1 165 ? 14.535 -6.278 -10.504 1.00 94.62 165 ALA A N 1
ATOM 1358 C CA . ALA A 1 165 ? 13.253 -6.718 -9.965 1.00 94.62 165 ALA A CA 1
ATOM 1359 C C . ALA A 1 165 ? 13.350 -7.010 -8.462 1.00 94.62 165 ALA A C 1
ATOM 1361 O O . ALA A 1 165 ? 12.540 -6.519 -7.678 1.00 94.62 165 ALA A O 1
ATOM 1362 N N . ALA A 1 166 ? 14.360 -7.769 -8.038 1.00 95.62 166 ALA A N 1
ATOM 1363 C CA . ALA A 1 166 ? 14.578 -8.082 -6.631 1.00 95.62 166 ALA A CA 1
ATOM 1364 C C . ALA A 1 166 ? 14.814 -6.809 -5.804 1.00 95.62 166 ALA A C 1
ATOM 1366 O O . ALA A 1 166 ? 14.219 -6.647 -4.737 1.00 95.62 166 ALA A O 1
ATOM 1367 N N . PHE A 1 167 ? 15.610 -5.875 -6.330 1.00 95.31 167 PHE A N 1
ATOM 1368 C CA . PHE A 1 167 ? 15.862 -4.588 -5.691 1.00 95.31 167 PHE A CA 1
ATOM 1369 C C . PHE A 1 167 ? 14.581 -3.755 -5.546 1.00 95.31 167 PHE A C 1
ATOM 1371 O O . PHE A 1 167 ? 14.251 -3.322 -4.443 1.00 95.31 167 PHE A O 1
ATOM 1378 N N . LEU A 1 168 ? 13.815 -3.576 -6.628 1.00 94.94 168 LEU A N 1
ATOM 1379 C CA . LEU A 1 168 ? 12.561 -2.817 -6.613 1.00 94.94 168 LEU A CA 1
ATOM 1380 C C . LEU A 1 168 ? 11.508 -3.449 -5.698 1.00 94.94 168 LEU A C 1
ATOM 1382 O O . LEU A 1 168 ? 10.778 -2.727 -5.023 1.00 94.94 168 LEU A O 1
ATOM 1386 N N . SER A 1 169 ? 11.446 -4.780 -5.648 1.00 96.25 169 SER A N 1
ATOM 1387 C CA . SER A 1 169 ? 10.576 -5.523 -4.732 1.00 96.25 169 SER A CA 1
ATOM 1388 C C . SER A 1 169 ? 10.939 -5.251 -3.271 1.00 96.25 169 SER A C 1
ATOM 1390 O O . SER A 1 169 ? 10.081 -4.847 -2.481 1.00 96.25 169 SER A O 1
ATOM 1392 N N . ALA A 1 170 ? 12.222 -5.390 -2.917 1.00 95.44 170 ALA A N 1
ATOM 1393 C CA . ALA A 1 170 ? 12.706 -5.119 -1.566 1.00 95.44 170 ALA A CA 1
ATOM 1394 C C . ALA A 1 170 ? 12.421 -3.669 -1.146 1.00 95.44 170 ALA A C 1
ATOM 1396 O O . ALA A 1 170 ? 11.931 -3.426 -0.040 1.00 95.44 170 ALA A O 1
ATOM 1397 N N . TRP A 1 171 ? 12.652 -2.714 -2.050 1.00 92.94 171 TRP A N 1
ATOM 1398 C CA . TRP A 1 171 ? 12.355 -1.302 -1.818 1.00 92.94 171 TRP A CA 1
ATOM 1399 C C . TRP A 1 171 ? 10.867 -1.009 -1.689 1.00 92.94 171 TRP A C 1
ATOM 1401 O O . TRP A 1 171 ? 10.473 -0.288 -0.774 1.00 92.94 171 TRP A O 1
ATOM 1411 N N . GLY A 1 172 ? 10.028 -1.619 -2.523 1.00 92.44 172 GLY A N 1
ATOM 1412 C CA . GLY A 1 172 ? 8.576 -1.524 -2.412 1.00 92.44 172 GLY A CA 1
ATOM 1413 C C . GLY A 1 172 ? 8.055 -1.991 -1.058 1.00 92.44 172 GLY A C 1
ATOM 1414 O O . GLY A 1 172 ? 7.285 -1.286 -0.405 1.00 92.44 172 GLY A O 1
ATOM 1415 N N . ILE A 1 173 ? 8.515 -3.160 -0.611 1.00 94.25 173 ILE A N 1
ATOM 1416 C CA . ILE A 1 173 ? 8.129 -3.744 0.679 1.00 94.25 173 ILE A CA 1
ATOM 1417 C C . ILE A 1 173 ? 8.582 -2.854 1.836 1.00 94.25 173 ILE A C 1
ATOM 1419 O O . ILE A 1 173 ? 7.799 -2.583 2.749 1.00 94.25 173 ILE A O 1
ATOM 1423 N N . LEU A 1 174 ? 9.837 -2.404 1.812 1.00 93.62 174 LEU A N 1
ATOM 1424 C CA . LEU A 1 174 ? 10.401 -1.591 2.883 1.00 93.62 174 LEU A CA 1
ATOM 1425 C C . LEU A 1 174 ? 9.707 -0.230 2.978 1.00 93.62 174 LEU A C 1
ATOM 1427 O O . LEU A 1 174 ? 9.293 0.160 4.071 1.00 93.62 174 LEU A O 1
ATOM 1431 N N . ALA A 1 175 ? 9.508 0.445 1.843 1.00 91.25 175 ALA A N 1
ATOM 1432 C CA . ALA A 1 175 ? 8.801 1.718 1.788 1.00 91.25 175 ALA A CA 1
ATOM 1433 C C . ALA A 1 175 ? 7.371 1.572 2.323 1.00 91.25 175 ALA A C 1
ATOM 1435 O O . ALA A 1 175 ? 6.957 2.326 3.201 1.00 91.25 175 ALA A O 1
ATOM 1436 N N . TYR A 1 176 ? 6.642 0.545 1.873 1.00 91.31 176 TYR A N 1
ATOM 1437 C CA . TYR A 1 176 ? 5.277 0.303 2.331 1.00 91.31 176 TYR A CA 1
ATOM 1438 C C . TYR A 1 176 ? 5.184 0.066 3.836 1.00 91.31 176 TYR A C 1
ATOM 1440 O O . TYR A 1 176 ? 4.325 0.646 4.505 1.00 91.31 176 TYR A O 1
ATOM 1448 N N . ARG A 1 177 ? 6.058 -0.787 4.382 1.00 91.62 177 ARG A N 1
ATOM 1449 C CA . ARG A 1 177 ? 6.067 -1.095 5.817 1.00 91.62 177 ARG A CA 1
ATOM 1450 C C . ARG A 1 177 ? 6.370 0.148 6.642 1.00 91.62 177 ARG A C 1
ATOM 1452 O O . ARG A 1 177 ? 5.647 0.408 7.600 1.00 91.62 177 ARG A O 1
ATOM 1459 N N . ALA A 1 178 ? 7.367 0.934 6.237 1.00 91.31 178 ALA A N 1
ATOM 1460 C CA . ALA A 1 178 ? 7.720 2.178 6.910 1.00 91.31 178 ALA A CA 1
ATOM 1461 C C . ALA A 1 178 ? 6.549 3.174 6.900 1.00 91.31 178 ALA A C 1
ATOM 1463 O O . ALA A 1 178 ? 6.121 3.639 7.956 1.00 91.31 178 ALA A O 1
ATOM 1464 N N . THR A 1 179 ? 5.962 3.445 5.730 1.00 88.81 179 THR A N 1
ATOM 1465 C CA . THR A 1 179 ? 4.818 4.361 5.610 1.00 88.81 179 THR A CA 1
ATOM 1466 C C . THR A 1 179 ? 3.606 3.865 6.400 1.00 88.81 179 THR A C 1
ATOM 1468 O O . THR A 1 179 ? 2.963 4.647 7.098 1.00 88.81 179 THR A O 1
ATOM 1471 N N . THR A 1 180 ? 3.309 2.564 6.351 1.00 89.12 180 THR A N 1
ATOM 1472 C CA . THR A 1 180 ? 2.182 1.978 7.089 1.00 89.12 180 THR A CA 1
ATOM 1473 C C . THR A 1 180 ? 2.379 2.094 8.595 1.00 89.12 180 THR A C 1
ATOM 1475 O O . THR A 1 180 ? 1.442 2.443 9.310 1.00 89.12 180 THR A O 1
ATOM 1478 N N . GLN A 1 181 ? 3.594 1.851 9.084 1.00 90.38 181 GLN A N 1
ATOM 1479 C CA . GLN A 1 181 ? 3.920 2.002 10.497 1.00 90.38 181 GLN A CA 1
ATOM 1480 C C . GLN A 1 181 ? 3.765 3.455 10.963 1.00 90.38 181 GLN A C 1
ATOM 1482 O O . GLN A 1 181 ? 3.216 3.686 12.036 1.00 90.38 181 GLN A O 1
ATOM 1487 N N . ILE A 1 182 ? 4.182 4.427 10.148 1.00 88.69 182 ILE A N 1
ATOM 1488 C CA . ILE A 1 182 ? 4.062 5.855 10.474 1.00 88.69 182 ILE A CA 1
ATOM 1489 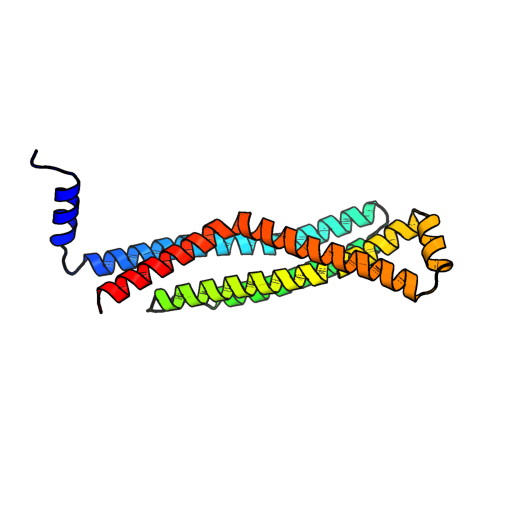C C . ILE A 1 182 ? 2.595 6.305 10.499 1.00 88.69 182 ILE A C 1
ATOM 1491 O O . ILE A 1 182 ? 2.176 6.969 11.441 1.00 88.69 182 ILE A O 1
ATOM 1495 N N . ILE A 1 183 ? 1.806 5.951 9.480 1.00 86.12 183 ILE A N 1
ATOM 1496 C CA . ILE A 1 183 ? 0.431 6.459 9.327 1.00 86.12 183 ILE A CA 1
ATOM 1497 C C . ILE A 1 183 ? -0.565 5.681 10.193 1.00 86.12 183 ILE A C 1
ATOM 1499 O O . ILE A 1 183 ? -1.465 6.264 10.795 1.00 86.12 183 ILE A O 1
ATOM 1503 N N . TYR A 1 184 ? -0.437 4.355 10.241 1.00 86.25 184 TYR A N 1
ATOM 1504 C CA . TYR A 1 184 ? -1.438 3.474 10.846 1.00 86.25 184 TYR A CA 1
ATOM 1505 C C . TYR A 1 184 ? -0.968 2.822 12.148 1.00 86.25 184 TYR A C 1
ATOM 1507 O O . TYR A 1 184 ? -1.811 2.343 12.907 1.00 86.25 184 TYR A O 1
ATOM 1515 N N . GLY A 1 185 ? 0.336 2.820 12.445 1.00 88.12 185 GLY A N 1
ATOM 1516 C CA . GLY A 1 185 ? 0.893 2.143 13.620 1.00 88.12 185 GLY A CA 1
ATOM 1517 C C . GLY A 1 185 ? 0.307 2.640 14.939 1.00 88.12 185 GLY A C 1
ATOM 1518 O O . GLY A 1 185 ? -0.088 1.827 15.768 1.00 88.12 185 GLY A O 1
ATOM 1519 N N . GLU A 1 186 ? 0.144 3.956 15.102 1.00 88.50 186 GLU A N 1
ATOM 1520 C CA . GLU A 1 186 ? -0.488 4.543 16.293 1.00 88.50 186 GLU A CA 1
ATOM 1521 C C . GLU A 1 186 ? -1.924 4.036 16.484 1.00 88.50 186 GLU A C 1
ATOM 1523 O O . GLU A 1 186 ? -2.336 3.664 17.583 1.00 88.50 186 GLU A O 1
ATOM 1528 N N . HIS A 1 187 ? -2.710 4.015 15.407 1.00 88.00 187 HIS A N 1
ATOM 1529 C CA . HIS A 1 187 ? -4.101 3.592 15.473 1.00 88.00 187 HIS A CA 1
ATOM 1530 C C . HIS A 1 187 ? -4.218 2.090 15.761 1.00 88.00 187 HIS A C 1
ATOM 1532 O O . HIS A 1 187 ? -5.054 1.695 16.574 1.00 88.00 187 HIS A O 1
ATOM 1538 N N . ILE A 1 188 ? -3.392 1.264 15.109 1.00 90.44 188 ILE A N 1
ATOM 1539 C CA . ILE A 1 188 ? -3.365 -0.190 15.310 1.00 90.44 188 ILE A CA 1
ATOM 1540 C C . ILE A 1 188 ? -2.932 -0.505 16.744 1.00 90.44 188 ILE A C 1
ATOM 1542 O O . ILE A 1 188 ? -3.620 -1.265 17.419 1.00 90.44 188 ILE A O 1
ATOM 1546 N N . GLY A 1 189 ? -1.877 0.147 17.240 1.00 91.62 189 GLY A N 1
ATOM 1547 C CA . GLY A 1 189 ? -1.394 -0.030 18.610 1.00 91.62 189 GLY A CA 1
ATOM 1548 C C . GLY A 1 189 ? -2.444 0.338 19.658 1.00 91.62 189 GLY A C 1
ATOM 1549 O O . GLY A 1 189 ? -2.671 -0.420 20.594 1.00 91.62 189 GLY A O 1
ATOM 1550 N N . ARG A 1 190 ? -3.182 1.440 19.463 1.00 90.44 190 ARG A N 1
ATOM 1551 C CA . ARG A 1 190 ? -4.311 1.793 20.347 1.00 90.44 190 ARG A CA 1
ATOM 1552 C C . ARG A 1 190 ? -5.427 0.753 20.340 1.00 90.44 190 ARG A C 1
ATOM 1554 O O . ARG A 1 190 ? -6.099 0.569 21.350 1.00 90.44 190 ARG A O 1
ATOM 1561 N N . LEU A 1 191 ? -5.688 0.125 19.195 1.00 91.62 191 LEU A N 1
ATOM 1562 C CA . LEU A 1 191 ? -6.696 -0.927 19.100 1.00 91.62 191 LEU A CA 1
ATOM 1563 C C . LEU A 1 191 ? -6.232 -2.193 19.836 1.00 91.62 191 LEU A C 1
ATOM 1565 O O . LEU A 1 191 ? -7.028 -2.802 20.543 1.00 91.62 191 LEU A O 1
ATOM 1569 N N . GLU A 1 192 ? -4.953 -2.550 19.709 1.00 93.12 192 GLU A N 1
ATOM 1570 C CA . GLU A 1 192 ? -4.327 -3.662 20.435 1.00 93.12 192 GLU A CA 1
ATOM 1571 C C . GLU A 1 192 ? -4.336 -3.439 21.953 1.00 93.12 192 GLU A C 1
ATOM 1573 O O . GLU A 1 192 ? -4.707 -4.348 22.692 1.00 93.12 192 GLU A O 1
ATOM 1578 N N . GLU A 1 193 ? -4.026 -2.223 22.410 1.00 92.44 193 GLU A N 1
ATOM 1579 C CA . GLU A 1 193 ? -4.117 -1.815 23.818 1.00 92.44 193 GLU A CA 1
ATOM 1580 C C . GLU A 1 193 ? -5.542 -2.010 24.359 1.00 92.44 193 GLU A C 1
ATOM 1582 O O . GLU A 1 193 ? -5.743 -2.702 25.351 1.00 92.44 193 GLU A O 1
ATOM 1587 N N . ILE A 1 194 ? -6.560 -1.505 23.647 1.00 89.38 194 ILE A N 1
ATOM 1588 C CA . ILE A 1 194 ? -7.969 -1.676 24.037 1.00 89.38 194 ILE A CA 1
ATOM 1589 C C . ILE A 1 194 ? -8.359 -3.159 24.127 1.00 89.38 194 ILE A C 1
ATOM 1591 O O . ILE A 1 194 ? -9.080 -3.555 25.042 1.00 89.38 194 ILE A O 1
ATOM 1595 N N . ILE A 1 195 ? -7.924 -3.984 23.171 1.00 90.56 195 ILE A N 1
ATOM 1596 C CA . ILE A 1 195 ? -8.211 -5.425 23.177 1.00 90.56 195 ILE A CA 1
ATOM 1597 C C . ILE A 1 195 ? -7.538 -6.100 24.378 1.00 90.56 195 ILE A C 1
ATOM 1599 O O . ILE A 1 195 ? -8.160 -6.950 25.019 1.00 90.56 195 ILE A O 1
ATOM 1603 N N . SER A 1 196 ? -6.297 -5.717 24.688 1.00 91.75 196 SER A N 1
ATOM 1604 C CA . SER A 1 196 ? -5.544 -6.226 25.835 1.00 91.75 196 SER A CA 1
ATOM 1605 C C . SER A 1 196 ? -6.223 -5.876 27.159 1.00 91.75 196 SER A C 1
ATOM 1607 O O . SER A 1 196 ? -6.435 -6.765 27.981 1.00 91.75 196 SER A O 1
ATOM 1609 N N . ASP A 1 197 ? -6.647 -4.625 27.339 1.00 87.94 197 ASP A N 1
ATOM 1610 C CA . ASP A 1 197 ? -7.361 -4.186 28.542 1.00 87.94 197 ASP A CA 1
ATOM 1611 C C . ASP A 1 197 ? -8.667 -4.970 28.747 1.00 87.94 197 ASP A C 1
ATOM 1613 O O . ASP A 1 197 ? -8.956 -5.462 29.837 1.00 87.94 197 ASP A O 1
ATOM 1617 N N . ILE A 1 198 ? -9.465 -5.134 27.681 1.00 86.12 198 ILE A N 1
ATOM 1618 C CA . ILE A 1 198 ? -10.724 -5.895 27.740 1.00 86.12 198 ILE A CA 1
ATOM 1619 C C . ILE A 1 198 ? -10.459 -7.360 28.108 1.00 86.12 198 ILE A C 1
ATOM 1621 O O . ILE A 1 198 ? -11.270 -7.968 28.811 1.00 86.12 198 ILE A O 1
ATOM 1625 N N . LYS A 1 199 ? -9.346 -7.932 27.635 1.00 87.38 199 LYS A N 1
ATOM 1626 C CA . LYS A 1 199 ? -8.939 -9.299 27.965 1.00 87.38 199 LYS A CA 1
ATOM 1627 C C . LYS A 1 199 ? -8.600 -9.430 29.453 1.00 87.38 199 LYS A C 1
ATOM 1629 O O . LYS A 1 199 ? -9.159 -10.308 30.102 1.00 87.38 199 LYS A O 1
ATOM 1634 N N . GLN A 1 200 ? -7.780 -8.529 29.996 1.00 85.25 200 GLN A N 1
ATOM 1635 C CA . GLN A 1 200 ? -7.420 -8.518 31.422 1.00 85.25 200 GLN A CA 1
ATOM 1636 C C . GLN A 1 200 ? -8.657 -8.380 32.318 1.00 85.25 200 GLN A C 1
ATOM 1638 O O . GLN A 1 200 ? -8.859 -9.186 33.219 1.00 85.25 200 GLN A O 1
ATOM 1643 N N . LEU A 1 201 ? -9.567 -7.455 31.993 1.00 81.38 201 LEU A N 1
ATOM 1644 C CA . LEU A 1 201 ? -10.826 -7.266 32.730 1.00 81.38 201 LEU A CA 1
ATOM 1645 C C . LEU A 1 201 ? -11.753 -8.493 32.708 1.00 81.38 201 LEU A C 1
ATOM 1647 O O . LEU A 1 201 ? -12.643 -8.617 33.553 1.00 81.38 201 LEU A O 1
ATOM 1651 N N . ARG A 1 202 ? -11.616 -9.364 31.702 1.00 78.81 202 ARG A N 1
ATOM 1652 C CA . ARG A 1 202 ? -12.372 -10.619 31.593 1.00 78.81 202 ARG A CA 1
ATOM 1653 C C . ARG A 1 202 ? -11.717 -11.730 32.418 1.00 78.81 202 ARG A C 1
ATOM 1655 O O . ARG A 1 202 ? -12.442 -12.530 32.996 1.00 78.81 202 ARG A O 1
ATOM 1662 N N . GLU A 1 203 ? -10.388 -11.753 32.479 1.00 78.69 203 GLU A N 1
ATOM 1663 C CA . GLU A 1 203 ? -9.596 -12.714 33.258 1.00 78.69 203 GLU A CA 1
ATOM 1664 C C . GLU A 1 203 ? -9.649 -12.427 34.767 1.00 78.69 203 GLU A C 1
ATOM 1666 O O . GLU A 1 203 ? -9.775 -13.361 35.542 1.00 78.69 203 GLU A O 1
ATOM 1671 N N . GLU A 1 204 ? -9.675 -11.160 35.196 1.00 70.25 204 GLU A N 1
ATOM 1672 C CA . GLU A 1 204 ? -9.846 -10.775 36.614 1.00 70.25 204 GLU A CA 1
ATOM 1673 C C . GLU A 1 204 ? -11.229 -11.125 37.198 1.00 70.25 204 GLU A C 1
ATOM 1675 O O . GLU A 1 204 ? -11.442 -11.036 38.408 1.00 70.25 204 GLU A O 1
ATOM 1680 N N . LYS A 1 205 ? -12.193 -11.487 36.344 1.00 55.50 205 LYS A N 1
ATOM 1681 C CA . LYS A 1 205 ? -13.562 -11.862 36.729 1.00 55.50 205 LYS A CA 1
ATOM 1682 C C . LYS A 1 205 ? -13.819 -13.371 36.748 1.00 55.50 205 LYS A C 1
ATOM 1684 O O . LYS A 1 205 ? -14.908 -13.755 37.178 1.00 55.50 205 LYS A O 1
ATOM 1689 N N . ALA A 1 206 ? -12.897 -14.177 36.222 1.00 49.28 206 ALA A N 1
ATOM 1690 C CA . ALA A 1 206 ? -12.992 -15.637 36.169 1.00 49.28 206 ALA A CA 1
ATOM 1691 C C . ALA A 1 206 ? -12.324 -16.264 37.398 1.00 49.28 206 ALA A C 1
ATOM 1693 O O . ALA A 1 206 ? -12.874 -17.274 37.890 1.00 49.28 206 ALA A O 1
#

Nearest PDB structures (foldseek):
  7sqc-assembly1_1K  TM=2.901E-01  e=4.857E+00  Chlamydomonas reinhardtii
  7n6g-assembly1_3T  TM=2.658E-01  e=3.385E+00  Chlamydomonas reinhardtii
  4fzs-assembly1_A  TM=2.726E-01  e=5.671E+00  Homo sapiens

Mean predicted aligned error: 8.87 Å

pLDDT: mean 84.69, std 11.74, range [45.91, 96.25]

Secondary structure (DSSP, 8-state):
----HHHHHHHHHHTTTTTHHHHHHHHHHHHHHHHHHHHHHHHHHHHHHHHHHHHHHHHHHHHTT-HHHHHHHHHHHHHHHHHHHHHHHHHHT----S-HHHHHHHHHHHHHHHHHHHHHHHHHHHHHHHHHHHHHHHHHH-HHHHHHHHHS-HHHHHHHHHHHHHHHHHHHHHHHHHHHHHHHHHHHHHHHHHHHHHHHHHHTT-